Protein AF-K3WEE2-F1 (afdb_monomer)

Nearest PDB structures (foldseek):
  5cwj-assembly1_A  TM=2.708E-01  e=6.311E-02  synthetic construct
  3nd2-assembly1_A  TM=2.352E-01  e=3.019E+00  Saccharomyces cerevisiae
  3r9a-assembly1_B  TM=2.020E-01  e=1.850E+00  Homo sapiens

Radius of gyration: 21.97 Å; Cα contacts (8 Å, |Δi|>4): 157; chains: 1; bounding box: 36×82×49 Å

InterPro domains:
  IPR032735 BROMI, middle region [PF14961] (51-189)

Foldseek 3Di:
DPPPPPPPPDPCLVVLLVLLLCLQQVPPVPPSDPVSLVVNLVVLVPPLDLVSLLVSLVSLLVSLLVCLQVVSLKFFPVCCPVPVDPSSVSSLSSLVVNLSSLLCNLSRQVVDDPVSVLCSLLSNLLQQQDDHPDDPPCSNTIDGSVNSVCVVPVPPVSVVSCCVRPPDNVSNVVSNVVSCNVVVVVVVVVVVDDPDDPPPPVPVVVVVVVVVVVPD

Structure (mmCIF, N/CA/C/O backbone):
data_AF-K3WEE2-F1
#
_entry.id   AF-K3WEE2-F1
#
loop_
_atom_site.group_PDB
_atom_site.id
_atom_site.type_symbol
_atom_site.label_atom_id
_atom_site.label_alt_id
_atom_site.label_comp_id
_atom_site.label_asym_id
_atom_site.label_entity_id
_atom_site.label_seq_id
_atom_site.pdbx_PDB_ins_code
_atom_site.Cartn_x
_atom_site.Cartn_y
_atom_site.Cartn_z
_atom_site.occupancy
_atom_site.B_iso_or_equiv
_atom_site.auth_seq_id
_atom_site.auth_comp_id
_atom_site.auth_asym_id
_atom_site.auth_atom_id
_atom_site.pdbx_PDB_model_num
ATOM 1 N N . VAL A 1 1 ? 17.365 27.500 -1.368 1.00 35.09 1 VAL A N 1
ATOM 2 C CA . VAL A 1 1 ? 16.016 27.751 -0.809 1.00 35.09 1 VAL A CA 1
ATOM 3 C C . VAL A 1 1 ? 15.887 26.890 0.435 1.00 35.09 1 VAL A C 1
ATOM 5 O O . VAL A 1 1 ? 16.179 25.705 0.312 1.00 35.09 1 VAL A O 1
ATOM 8 N N . PRO A 1 2 ? 15.605 27.442 1.626 1.00 36.62 2 PRO A N 1
ATOM 9 C CA . PRO A 1 2 ? 15.594 26.652 2.850 1.00 36.62 2 PRO A CA 1
ATOM 10 C C . PRO A 1 2 ? 14.362 25.735 2.847 1.00 36.62 2 PRO A C 1
ATOM 12 O O . PRO A 1 2 ? 13.227 26.180 2.935 1.00 36.62 2 PRO A O 1
ATOM 15 N N . THR A 1 3 ? 14.603 24.438 2.693 1.00 35.59 3 THR A N 1
ATOM 16 C CA . THR A 1 3 ? 13.626 23.344 2.551 1.00 35.59 3 THR A CA 1
ATOM 17 C C . THR A 1 3 ? 13.007 22.895 3.881 1.00 35.59 3 THR A C 1
ATOM 19 O O . THR A 1 3 ? 12.733 21.712 4.064 1.00 35.59 3 THR A O 1
ATOM 22 N N . LEU A 1 4 ? 12.796 23.816 4.828 1.00 35.12 4 LEU A N 1
ATOM 23 C CA . LEU A 1 4 ? 12.257 23.490 6.157 1.00 35.12 4 LEU A CA 1
ATOM 24 C C . LEU A 1 4 ? 10.823 23.985 6.410 1.00 35.12 4 LEU A C 1
ATOM 26 O O . LEU A 1 4 ? 10.313 23.805 7.509 1.00 35.12 4 LEU A O 1
ATOM 30 N N . GLU A 1 5 ? 10.145 24.538 5.403 1.00 35.12 5 GLU A N 1
ATOM 31 C CA . GLU A 1 5 ? 8.757 25.027 5.518 1.00 35.12 5 GLU A CA 1
ATOM 32 C C . GLU A 1 5 ? 7.730 24.140 4.787 1.00 35.12 5 GLU A C 1
ATOM 34 O O . GLU A 1 5 ? 6.693 24.606 4.327 1.00 35.12 5 GLU A O 1
ATOM 39 N N . ILE A 1 6 ? 7.968 22.826 4.693 1.00 43.06 6 ILE A N 1
ATOM 40 C CA . ILE A 1 6 ? 6.953 21.868 4.189 1.00 43.06 6 ILE A CA 1
ATOM 41 C C . ILE A 1 6 ? 6.116 21.294 5.353 1.00 43.06 6 ILE A C 1
ATOM 43 O O . ILE A 1 6 ? 5.421 20.293 5.225 1.00 43.06 6 ILE A O 1
ATOM 47 N N . VAL A 1 7 ? 6.140 21.944 6.520 1.00 41.22 7 VAL A N 1
ATOM 48 C CA . VAL A 1 7 ? 5.380 21.520 7.707 1.00 41.22 7 VAL A CA 1
ATOM 49 C C . VAL A 1 7 ? 4.310 22.552 8.062 1.00 41.22 7 VAL A C 1
ATOM 51 O O . VAL A 1 7 ? 4.141 22.917 9.210 1.00 41.22 7 VAL A O 1
ATOM 54 N N . HIS A 1 8 ? 3.541 23.007 7.072 1.00 44.84 8 HIS A N 1
ATOM 55 C CA . HIS A 1 8 ? 2.209 23.586 7.288 1.00 44.84 8 HIS A CA 1
ATOM 56 C C . HIS A 1 8 ? 1.319 23.258 6.078 1.00 44.84 8 HIS A C 1
ATOM 58 O O . HIS A 1 8 ? 1.154 24.040 5.148 1.00 44.84 8 HIS A O 1
ATOM 64 N N . CYS A 1 9 ? 0.776 22.036 6.046 1.00 52.47 9 CYS A N 1
ATOM 65 C CA . CYS A 1 9 ? -0.066 21.565 4.941 1.00 52.47 9 CYS A CA 1
ATOM 66 C C . CYS A 1 9 ? -1.467 22.212 4.968 1.00 52.47 9 CYS A C 1
ATOM 68 O O . CYS A 1 9 ? -2.401 21.674 5.565 1.00 52.47 9 CYS A O 1
ATOM 70 N N . GLY A 1 10 ? -1.583 23.363 4.305 1.00 52.69 10 GLY A N 1
ATOM 71 C CA . GLY A 1 10 ? -2.826 23.893 3.733 1.00 52.69 10 GLY A CA 1
ATOM 72 C C . GLY A 1 10 ? -2.680 24.071 2.219 1.00 52.69 10 GLY A C 1
ATOM 73 O O . GLY A 1 10 ? -3.374 23.423 1.449 1.00 52.69 10 GLY A O 1
ATOM 74 N N . GLU A 1 11 ? -1.692 24.857 1.786 1.00 54.12 11 GLU A N 1
ATOM 75 C CA . GLU A 1 11 ? -1.511 25.213 0.366 1.00 54.12 11 GLU A CA 1
ATOM 76 C C . GLU A 1 11 ? -0.644 24.207 -0.420 1.00 54.12 11 GLU A C 1
ATOM 78 O O . GLU A 1 11 ? -0.826 24.022 -1.619 1.00 54.12 11 GLU A O 1
ATOM 83 N N . ASN A 1 12 ? 0.246 23.472 0.258 1.00 62.38 12 ASN A N 1
ATOM 84 C CA . ASN A 1 12 ? 1.212 22.564 -0.384 1.00 62.38 12 ASN A CA 1
ATOM 85 C C . ASN A 1 12 ? 0.775 21.087 -0.429 1.00 62.38 12 ASN A C 1
ATOM 87 O O . ASN A 1 12 ? 1.528 20.234 -0.898 1.00 62.38 12 ASN A O 1
ATOM 91 N N . PHE A 1 13 ? -0.428 20.753 0.050 1.00 66.81 13 PHE A N 1
ATOM 92 C CA . PHE A 1 13 ? -0.889 19.361 0.144 1.00 66.81 13 PHE A CA 1
ATOM 93 C C . PHE A 1 13 ? -1.100 18.711 -1.231 1.00 66.81 13 PHE A C 1
ATOM 95 O O . PHE A 1 13 ? -0.659 17.589 -1.479 1.00 66.81 13 PHE A O 1
ATOM 102 N N . GLN A 1 14 ? -1.713 19.450 -2.156 1.00 66.88 14 GLN A N 1
ATOM 103 C CA . GLN A 1 14 ? -1.884 19.005 -3.537 1.00 66.88 14 GLN A CA 1
ATOM 104 C C . GLN A 1 14 ? -0.532 18.855 -4.244 1.00 66.88 14 GLN A C 1
ATOM 106 O O . GLN A 1 14 ? -0.324 17.887 -4.968 1.00 66.88 14 GLN A O 1
ATOM 111 N N . ALA A 1 15 ? 0.414 19.764 -3.987 1.00 69.50 15 ALA A N 1
ATOM 112 C CA . ALA A 1 15 ? 1.771 19.666 -4.515 1.00 69.50 15 ALA A CA 1
ATOM 113 C C . ALA A 1 15 ? 2.512 18.432 -3.973 1.00 69.50 15 ALA A C 1
ATOM 115 O O . ALA A 1 15 ? 3.186 17.755 -4.744 1.00 69.50 15 ALA A O 1
ATOM 116 N N . LEU A 1 16 ? 2.342 18.089 -2.689 1.00 72.56 16 LEU A N 1
ATOM 117 C CA . LEU A 1 16 ? 2.874 16.854 -2.103 1.00 72.56 16 LEU A CA 1
ATOM 118 C C . LEU A 1 16 ? 2.283 15.617 -2.789 1.00 72.56 16 LEU A C 1
ATOM 120 O O . LEU A 1 16 ? 3.034 14.737 -3.198 1.00 72.56 16 LEU A O 1
ATOM 124 N N . CYS A 1 17 ? 0.961 15.568 -2.957 1.00 69.81 17 CYS A N 1
ATOM 125 C CA . CYS A 1 17 ? 0.278 14.474 -3.648 1.00 69.81 17 CYS A CA 1
ATOM 126 C C . CYS A 1 17 ? 0.801 14.301 -5.084 1.00 69.81 17 CYS A C 1
ATOM 128 O O . CYS A 1 17 ? 1.199 13.202 -5.471 1.00 69.81 17 CYS A O 1
ATOM 130 N N . SER A 1 18 ? 0.896 15.397 -5.842 1.00 70.06 18 SER A N 1
ATOM 131 C CA . SER A 1 18 ? 1.450 15.400 -7.200 1.00 70.06 18 SER A CA 1
ATOM 132 C C . SER A 1 18 ? 2.929 15.009 -7.239 1.00 70.06 18 SER A C 1
ATOM 134 O O . SER A 1 18 ? 3.341 14.280 -8.136 1.00 70.06 18 SER A O 1
ATOM 136 N N . ALA A 1 19 ? 3.736 15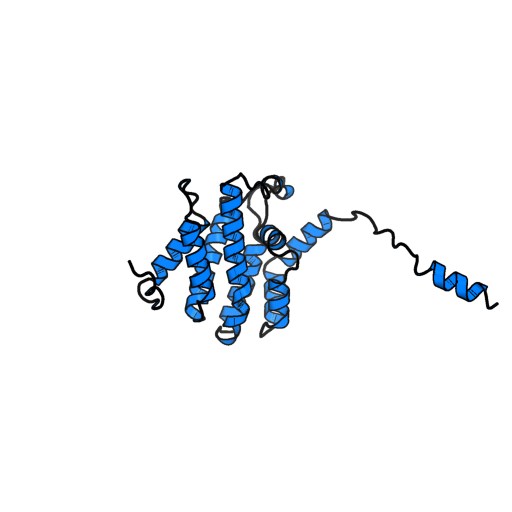.451 -6.270 1.00 74.38 19 ALA A N 1
ATOM 137 C CA . ALA A 1 19 ? 5.155 15.108 -6.188 1.00 74.38 19 ALA A CA 1
ATOM 138 C C . ALA A 1 19 ? 5.366 13.623 -5.872 1.00 74.38 19 ALA A C 1
ATOM 140 O O . ALA A 1 19 ? 6.228 12.993 -6.476 1.00 74.38 19 ALA A O 1
ATOM 141 N N . VAL A 1 20 ? 4.566 13.051 -4.967 1.00 73.62 20 VAL A N 1
ATOM 142 C CA . VAL A 1 20 ? 4.583 11.616 -4.644 1.00 73.62 20 VAL A CA 1
ATOM 143 C C . VAL A 1 20 ? 4.254 10.783 -5.879 1.00 73.62 20 VAL A C 1
ATOM 145 O O . VAL A 1 20 ? 5.001 9.866 -6.216 1.00 73.62 20 VAL A O 1
ATOM 148 N N . VAL A 1 21 ? 3.182 11.144 -6.583 1.00 69.44 21 VAL A N 1
ATOM 149 C CA . VAL A 1 21 ? 2.776 10.485 -7.829 1.00 69.44 21 VAL A CA 1
ATOM 150 C C . VAL A 1 21 ? 3.855 10.624 -8.913 1.00 69.44 21 VAL A C 1
ATOM 152 O O . VAL A 1 21 ? 4.239 9.637 -9.543 1.00 69.44 21 VAL A O 1
ATOM 155 N N . GLY A 1 22 ? 4.401 11.828 -9.094 1.00 70.50 22 GLY A N 1
ATOM 156 C CA . GLY A 1 22 ? 5.397 12.109 -10.124 1.00 70.50 22 GLY A CA 1
ATOM 157 C C . GLY A 1 22 ? 6.747 11.430 -9.888 1.00 70.50 22 GLY A C 1
ATOM 158 O O . GLY A 1 22 ? 7.296 10.840 -10.808 1.00 70.50 22 GLY A O 1
ATOM 159 N N . LEU A 1 23 ? 7.277 11.460 -8.662 1.00 71.75 23 LEU A N 1
ATOM 160 C CA . LEU A 1 23 ? 8.634 10.976 -8.365 1.00 71.75 23 LEU A CA 1
ATOM 161 C C . LEU A 1 23 ? 8.764 9.457 -8.292 1.00 71.75 23 LEU A C 1
ATOM 163 O O . LEU A 1 23 ? 9.861 8.927 -8.493 1.00 71.75 23 LEU A O 1
ATOM 167 N N . PHE A 1 24 ? 7.686 8.764 -7.938 1.00 67.94 24 PHE A N 1
ATOM 168 C CA . PHE A 1 24 ? 7.730 7.318 -7.767 1.00 67.94 24 PHE A CA 1
ATOM 169 C C . PHE A 1 24 ? 7.225 6.561 -8.987 1.00 67.94 24 PHE A C 1
ATOM 171 O O . PHE A 1 24 ? 7.589 5.393 -9.112 1.00 67.94 24 PHE A O 1
ATOM 178 N N . VAL A 1 25 ? 6.417 7.179 -9.863 1.00 60.50 25 VAL A N 1
ATOM 179 C CA . VAL A 1 25 ? 5.704 6.417 -10.903 1.00 60.50 25 VAL A CA 1
ATOM 180 C C . VAL A 1 25 ? 5.728 7.029 -12.305 1.00 60.50 25 VAL A C 1
ATOM 182 O O . VAL A 1 25 ? 5.693 6.268 -13.273 1.00 60.50 25 VAL A O 1
ATOM 185 N N . LEU A 1 26 ? 5.822 8.354 -12.473 1.00 59.47 26 LEU A N 1
ATOM 186 C CA . LEU A 1 26 ? 6.037 8.912 -13.812 1.00 59.47 26 LEU A CA 1
ATOM 187 C C . LEU A 1 26 ? 7.485 8.622 -14.215 1.00 59.47 26 LEU A C 1
ATOM 189 O O . LEU A 1 26 ? 8.420 9.288 -13.778 1.00 59.47 26 LEU A O 1
ATOM 193 N N . VAL A 1 27 ? 7.651 7.564 -15.010 1.00 51.72 27 VAL A N 1
ATOM 194 C CA . VAL A 1 27 ? 8.909 7.154 -15.637 1.00 51.72 27 VAL A CA 1
ATOM 195 C C . VAL A 1 27 ? 9.295 8.218 -16.661 1.00 51.72 27 VAL A C 1
ATOM 197 O O . VAL A 1 27 ? 9.127 8.025 -17.860 1.00 51.72 27 VAL A O 1
ATOM 200 N N . ASP A 1 28 ? 9.766 9.370 -16.199 1.00 51.56 28 ASP A N 1
ATOM 201 C CA . ASP A 1 28 ? 10.556 10.241 -17.051 1.00 51.56 28 ASP A CA 1
ATOM 202 C C . ASP A 1 28 ? 12.012 9.778 -16.942 1.00 51.56 28 ASP A C 1
ATOM 204 O O . ASP A 1 28 ? 12.565 9.611 -15.850 1.00 51.56 28 ASP A O 1
ATOM 208 N N . GLU A 1 29 ? 12.624 9.482 -18.088 1.00 47.41 29 GLU A N 1
ATOM 209 C CA . GLU A 1 29 ? 13.925 8.805 -18.214 1.00 47.41 29 GLU A CA 1
ATOM 210 C C . GLU A 1 29 ? 15.091 9.592 -17.582 1.00 47.41 29 GLU A C 1
ATOM 212 O O . GLU A 1 29 ? 16.200 9.066 -17.394 1.00 47.41 29 GLU A O 1
ATOM 217 N N . ALA A 1 30 ? 14.827 10.843 -17.211 1.00 45.44 30 ALA A N 1
ATOM 218 C CA . ALA A 1 30 ? 15.734 11.760 -16.560 1.00 45.44 30 ALA A CA 1
ATOM 219 C C . ALA A 1 30 ? 15.662 11.628 -15.031 1.00 45.44 30 ALA A C 1
ATOM 221 O O . ALA A 1 30 ? 15.023 12.411 -14.340 1.00 45.44 30 ALA A O 1
ATOM 222 N N . ASN A 1 31 ? 16.435 10.677 -14.503 1.00 50.31 31 ASN A N 1
ATOM 223 C CA . ASN A 1 31 ? 17.094 10.838 -13.207 1.00 50.31 31 ASN A CA 1
ATOM 224 C C . ASN A 1 31 ? 16.125 11.172 -12.048 1.00 50.31 31 ASN A C 1
ATOM 226 O O . ASN A 1 31 ? 16.168 12.275 -11.507 1.00 50.31 31 ASN A O 1
ATOM 230 N N . THR A 1 32 ? 15.261 10.228 -11.641 1.00 57.66 32 THR A N 1
ATOM 231 C CA . THR A 1 32 ? 14.497 10.390 -10.390 1.00 57.66 32 THR A CA 1
ATOM 232 C C . THR A 1 32 ? 15.478 10.682 -9.258 1.00 57.66 32 THR A C 1
ATOM 234 O O . THR A 1 32 ? 16.250 9.800 -8.872 1.00 57.66 32 THR A O 1
ATOM 237 N N . ASP A 1 33 ? 15.482 11.921 -8.770 1.00 71.88 33 ASP A N 1
ATOM 238 C CA . ASP A 1 33 ? 16.448 12.390 -7.786 1.00 71.88 33 ASP A CA 1
ATOM 239 C C . ASP A 1 33 ? 16.300 11.557 -6.507 1.00 71.88 33 ASP A C 1
ATOM 241 O O . ASP A 1 33 ? 15.286 11.620 -5.805 1.00 71.88 33 ASP A O 1
ATOM 245 N N . LEU A 1 34 ? 17.318 10.745 -6.205 1.00 74.06 34 LEU A N 1
ATOM 246 C CA . LEU A 1 34 ? 17.375 9.933 -4.991 1.00 74.06 34 LEU A CA 1
ATOM 247 C C . LEU A 1 34 ? 17.126 10.795 -3.746 1.00 74.06 34 LEU A C 1
ATOM 249 O O . LEU A 1 34 ? 16.470 10.338 -2.809 1.00 74.06 34 LEU A O 1
ATOM 253 N N . LYS A 1 35 ? 17.586 12.053 -3.754 1.00 74.00 35 LYS A N 1
ATOM 254 C CA . LYS A 1 35 ? 17.351 12.998 -2.659 1.00 74.00 35 LYS A CA 1
ATOM 255 C C . LYS A 1 35 ? 15.880 13.382 -2.556 1.00 74.00 35 LYS A C 1
ATOM 257 O O . LYS A 1 35 ? 15.367 13.475 -1.447 1.00 74.00 35 LYS A O 1
ATOM 262 N N . ALA A 1 36 ? 15.182 13.550 -3.677 1.00 75.94 36 ALA A N 1
ATOM 263 C CA . ALA A 1 36 ? 13.751 13.840 -3.684 1.00 75.94 36 ALA A CA 1
ATOM 264 C C . ALA A 1 36 ? 12.931 12.649 -3.160 1.00 75.94 36 ALA A C 1
ATOM 266 O O . ALA A 1 36 ? 12.042 12.837 -2.329 1.00 75.94 36 ALA A O 1
ATOM 267 N N . LYS A 1 37 ? 13.283 11.412 -3.545 1.00 75.81 37 LYS A N 1
ATOM 268 C CA . LYS A 1 37 ? 12.675 10.194 -2.972 1.00 75.81 37 LYS A CA 1
ATOM 269 C C . LYS A 1 37 ? 12.917 10.100 -1.462 1.00 75.81 37 LYS A C 1
ATOM 271 O O . LYS A 1 37 ? 11.981 9.849 -0.707 1.00 75.81 37 LYS A O 1
ATOM 276 N N . GLN A 1 38 ? 14.150 10.337 -1.009 1.00 79.00 38 GLN A N 1
ATOM 277 C CA . GLN A 1 38 ? 14.498 10.359 0.418 1.00 79.00 38 GLN A CA 1
ATOM 278 C C . GLN A 1 38 ? 13.731 11.439 1.185 1.00 79.00 38 GLN A C 1
ATOM 280 O O . GLN A 1 38 ? 13.239 11.170 2.279 1.00 79.00 38 GLN A O 1
ATOM 285 N N . LEU A 1 39 ? 13.589 12.634 0.605 1.00 79.44 39 LEU A N 1
ATOM 286 C CA . LEU A 1 39 ? 12.822 13.723 1.195 1.00 79.44 39 LEU A CA 1
ATOM 287 C C . LEU A 1 39 ? 11.346 13.346 1.330 1.00 79.44 39 LEU A C 1
ATOM 289 O O . LEU A 1 39 ? 10.775 13.551 2.395 1.00 79.44 39 LEU A O 1
ATOM 293 N N . ILE A 1 40 ? 10.742 12.745 0.301 1.00 79.50 40 ILE A N 1
ATOM 294 C CA . ILE A 1 40 ? 9.362 12.258 0.390 1.00 79.50 40 ILE A CA 1
ATOM 295 C C . ILE A 1 40 ? 9.230 11.204 1.484 1.00 79.50 40 ILE A C 1
ATOM 297 O O . ILE A 1 40 ? 8.330 11.317 2.308 1.00 79.50 40 ILE A O 1
ATOM 301 N N . TYR A 1 41 ? 10.129 10.220 1.556 1.00 80.25 41 TYR A N 1
ATO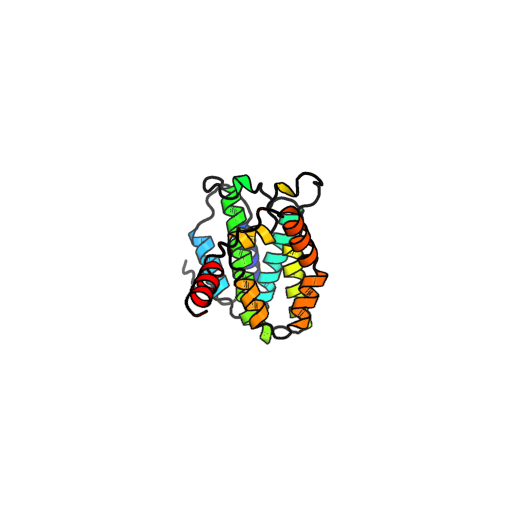M 302 C CA . TYR A 1 41 ? 10.087 9.236 2.639 1.00 80.25 41 TYR A CA 1
ATOM 303 C C . TYR A 1 41 ? 10.201 9.890 4.018 1.00 80.25 41 TYR A C 1
ATOM 305 O O . TYR A 1 41 ? 9.465 9.515 4.928 1.00 80.25 41 TYR A O 1
ATOM 313 N N . ALA A 1 42 ? 11.076 10.885 4.177 1.00 79.69 42 ALA A N 1
ATOM 314 C CA . ALA A 1 42 ? 11.186 11.641 5.419 1.00 79.69 42 ALA A CA 1
ATOM 315 C C . ALA A 1 42 ? 9.875 12.375 5.746 1.00 79.69 42 ALA A C 1
ATOM 317 O O . ALA A 1 42 ? 9.350 12.221 6.845 1.00 79.69 42 ALA A O 1
ATOM 318 N N . LEU A 1 43 ? 9.296 13.099 4.783 1.00 78.81 43 LEU A N 1
ATOM 319 C CA . LEU A 1 43 ? 8.023 13.808 4.954 1.00 78.81 43 LEU A CA 1
ATOM 320 C C . LEU A 1 43 ? 6.883 12.851 5.319 1.00 78.81 43 LEU A C 1
ATOM 322 O O . LEU A 1 43 ? 6.131 13.116 6.253 1.00 78.81 43 LEU A O 1
ATOM 326 N N . LEU A 1 44 ? 6.785 11.712 4.633 1.00 81.38 44 LEU A N 1
ATOM 327 C CA . LEU A 1 44 ? 5.781 10.692 4.918 1.00 81.38 44 LEU A CA 1
ATOM 328 C C . LEU A 1 44 ? 5.996 10.037 6.276 1.00 81.38 44 LEU A C 1
ATOM 330 O O . LEU A 1 44 ? 5.013 9.662 6.898 1.00 81.38 44 LEU A O 1
ATOM 334 N N . ASN A 1 45 ? 7.233 9.914 6.760 1.00 79.00 45 ASN A N 1
ATOM 335 C CA . ASN A 1 45 ? 7.523 9.396 8.099 1.00 79.00 45 ASN A CA 1
ATOM 336 C C . ASN A 1 45 ? 7.171 10.385 9.218 1.00 79.00 45 ASN A C 1
ATOM 338 O O . ASN A 1 45 ? 6.874 9.942 10.325 1.00 79.00 45 ASN A O 1
ATOM 342 N N . HIS A 1 46 ? 7.162 11.685 8.922 1.00 79.94 46 HIS A N 1
ATOM 343 C CA . HIS A 1 46 ? 6.774 12.761 9.842 1.00 79.94 46 HIS A CA 1
ATOM 344 C C . HIS A 1 46 ? 5.305 13.190 9.700 1.00 79.94 46 HIS A C 1
ATOM 346 O O . HIS A 1 46 ? 4.873 14.174 10.299 1.00 79.94 46 HIS A O 1
ATOM 352 N N . LEU A 1 47 ? 4.516 12.475 8.893 1.00 82.06 47 LEU A N 1
ATOM 353 C CA . LEU A 1 47 ? 3.093 12.748 8.743 1.00 82.06 47 LEU A CA 1
ATOM 354 C C . LEU A 1 47 ? 2.338 12.175 9.949 1.00 82.06 47 LEU A C 1
ATOM 356 O O . LEU A 1 47 ? 1.939 11.011 9.928 1.00 82.06 47 LEU A O 1
ATOM 360 N N . ASP A 1 48 ? 2.222 12.972 11.012 1.00 82.81 48 ASP A N 1
ATOM 361 C CA . ASP A 1 48 ? 1.595 12.571 12.284 1.00 82.81 48 ASP A CA 1
ATOM 362 C C . ASP A 1 48 ? 0.086 12.865 12.329 1.00 82.81 48 ASP A C 1
ATOM 364 O O . ASP A 1 48 ? -0.668 12.188 13.027 1.00 82.81 48 ASP A O 1
ATOM 368 N N . ASP A 1 49 ? -0.380 13.832 11.535 1.00 88.00 49 ASP A N 1
ATOM 369 C CA . ASP A 1 49 ? -1.803 14.145 11.411 1.00 88.00 49 ASP A CA 1
ATOM 370 C C . ASP A 1 49 ? -2.552 13.028 10.666 1.00 88.00 49 ASP A C 1
ATOM 372 O O . ASP A 1 49 ? -2.243 12.707 9.515 1.00 88.00 49 ASP A O 1
ATOM 376 N N . ALA A 1 50 ? -3.554 12.441 11.324 1.00 86.06 50 ALA A N 1
ATOM 377 C CA . ALA A 1 50 ? -4.276 11.284 10.806 1.00 86.06 50 ALA A CA 1
ATOM 378 C C . ALA A 1 50 ? -5.118 11.590 9.557 1.00 86.06 50 ALA A C 1
ATOM 380 O O . ALA A 1 50 ? -5.228 10.732 8.682 1.00 86.06 50 ALA A O 1
ATOM 381 N N . LEU A 1 51 ? -5.687 12.795 9.448 1.00 84.62 51 LEU A N 1
ATOM 382 C CA . LEU A 1 51 ? -6.512 13.182 8.299 1.00 84.62 51 LEU A CA 1
ATOM 383 C C . LEU A 1 51 ? -5.641 13.394 7.062 1.00 84.62 51 LEU A C 1
ATOM 385 O O . LEU A 1 51 ? -5.935 12.857 5.997 1.00 84.62 51 LEU A O 1
ATOM 389 N N . ARG A 1 52 ? -4.511 14.086 7.214 1.00 83.94 52 ARG A N 1
ATOM 390 C CA . ARG A 1 52 ? -3.538 14.254 6.130 1.00 83.94 52 ARG A CA 1
ATOM 391 C C . ARG A 1 52 ? -2.904 12.927 5.735 1.00 83.94 52 ARG A C 1
ATOM 393 O O . ARG A 1 52 ? -2.750 12.670 4.545 1.00 83.94 52 ARG A O 1
ATOM 400 N N . PHE A 1 53 ? -2.565 12.072 6.704 1.00 87.88 53 PHE A N 1
ATOM 401 C CA . PHE A 1 53 ? -2.100 10.715 6.419 1.00 87.88 53 PHE A CA 1
ATOM 402 C C . PHE A 1 53 ? -3.118 9.943 5.583 1.00 87.88 53 PHE A C 1
ATOM 404 O O . PHE A 1 53 ? -2.752 9.383 4.551 1.00 87.88 53 PHE A O 1
ATOM 411 N N . ARG A 1 54 ? -4.390 9.955 5.996 1.00 87.19 54 ARG A N 1
ATOM 412 C CA . ARG A 1 54 ? -5.497 9.322 5.273 1.00 87.19 54 ARG A CA 1
ATOM 413 C C . ARG A 1 54 ? -5.600 9.845 3.840 1.00 87.19 54 ARG A C 1
ATOM 415 O O . ARG A 1 54 ? -5.738 9.048 2.920 1.00 87.19 54 ARG A O 1
ATOM 422 N N . ASP A 1 55 ? -5.517 11.152 3.639 1.00 85.31 55 ASP A N 1
ATOM 423 C CA . ASP A 1 55 ? -5.684 11.748 2.313 1.00 85.31 55 ASP A CA 1
ATOM 424 C C . ASP A 1 55 ? -4.511 11.396 1.381 1.00 85.31 55 ASP A C 1
ATOM 426 O O . ASP A 1 55 ? -4.732 10.979 0.244 1.00 85.31 55 ASP A O 1
ATOM 430 N N . VAL A 1 56 ? -3.266 11.446 1.875 1.00 85.62 56 VAL A N 1
ATOM 431 C CA . VAL A 1 56 ? -2.094 10.976 1.109 1.00 85.62 56 VAL A CA 1
ATOM 432 C C . VAL A 1 56 ? -2.198 9.481 0.822 1.00 85.62 56 VAL A C 1
ATOM 434 O O . VAL A 1 56 ? -1.890 9.037 -0.284 1.00 85.62 56 VAL A O 1
ATOM 437 N N . TYR A 1 57 ? -2.650 8.701 1.806 1.00 89.19 57 TYR A N 1
ATOM 438 C CA . TYR A 1 57 ? -2.867 7.270 1.652 1.00 89.19 57 TYR A CA 1
ATOM 439 C C . TYR A 1 57 ? -3.840 6.973 0.511 1.00 89.19 57 TYR A C 1
ATOM 441 O O . TYR A 1 57 ? -3.524 6.154 -0.348 1.00 89.19 57 TYR A O 1
ATOM 449 N N . TRP A 1 58 ? -4.979 7.669 0.463 1.00 88.56 58 TRP A N 1
ATOM 450 C CA . TRP A 1 58 ? -5.971 7.495 -0.597 1.00 88.56 58 TRP A CA 1
ATOM 451 C C . TRP A 1 58 ? -5.437 7.854 -1.974 1.00 88.56 58 TRP A C 1
ATOM 453 O O . TRP A 1 58 ? -5.662 7.089 -2.906 1.00 88.56 58 TRP A O 1
ATOM 463 N N . VAL A 1 59 ? -4.699 8.960 -2.099 1.00 85.81 59 VAL A N 1
ATOM 464 C CA . VAL A 1 59 ? -4.085 9.345 -3.377 1.00 85.81 59 VAL A CA 1
ATOM 465 C C . VAL A 1 59 ? -3.125 8.263 -3.863 1.00 85.81 59 VAL A C 1
ATOM 467 O O . VAL A 1 59 ? -3.198 7.859 -5.018 1.00 85.81 59 VAL A O 1
ATOM 470 N N . ILE A 1 60 ? -2.253 7.756 -2.986 1.00 86.50 60 ILE A N 1
ATOM 471 C CA . ILE A 1 60 ? -1.320 6.678 -3.341 1.00 86.50 60 ILE A CA 1
ATOM 472 C C . ILE A 1 60 ? -2.090 5.409 -3.720 1.00 86.50 60 ILE A C 1
ATOM 474 O O . ILE A 1 60 ? -1.748 4.759 -4.705 1.00 86.50 60 ILE A O 1
ATOM 478 N N . LEU A 1 61 ? -3.121 5.046 -2.956 1.00 89.00 61 LEU A N 1
ATOM 479 C CA . LEU A 1 61 ? -3.891 3.826 -3.176 1.00 89.00 61 LEU A CA 1
ATOM 480 C C . LEU A 1 61 ? -4.650 3.854 -4.510 1.00 89.00 61 LEU A C 1
ATOM 482 O O . LEU A 1 61 ? -4.548 2.900 -5.281 1.00 89.00 61 LEU A O 1
ATOM 486 N N . ASP A 1 62 ? -5.375 4.942 -4.782 1.00 85.75 62 ASP A N 1
ATOM 487 C CA . ASP A 1 62 ? -6.113 5.160 -6.031 1.00 85.75 62 ASP A CA 1
ATOM 488 C C . ASP A 1 62 ? -5.161 5.134 -7.226 1.00 85.75 62 ASP A C 1
ATOM 490 O O . ASP A 1 62 ? -5.347 4.373 -8.176 1.00 85.75 62 ASP A O 1
ATOM 494 N N . PHE A 1 63 ? -4.062 5.875 -7.117 1.00 83.19 63 PHE A N 1
ATOM 495 C CA . PHE A 1 63 ? -3.049 5.937 -8.149 1.00 83.19 63 PHE A CA 1
ATOM 496 C C . PHE A 1 63 ? -2.434 4.553 -8.444 1.00 83.19 63 PHE A C 1
ATOM 498 O O . PHE A 1 63 ? -2.418 4.107 -9.594 1.00 83.19 63 PHE A O 1
ATOM 505 N N . VAL A 1 64 ? -1.973 3.817 -7.424 1.00 84.56 64 VAL A N 1
ATOM 506 C CA . VAL A 1 64 ? -1.419 2.465 -7.628 1.00 84.56 64 VAL A CA 1
ATOM 507 C C . VAL A 1 64 ? -2.481 1.542 -8.229 1.00 84.56 64 VAL A C 1
ATOM 509 O O . VAL A 1 64 ? -2.173 0.791 -9.154 1.00 84.56 64 VAL A O 1
ATOM 512 N N . GLY A 1 65 ? -3.733 1.629 -7.775 1.00 85.81 65 GLY A N 1
ATOM 513 C CA . GLY A 1 65 ? -4.850 0.861 -8.327 1.00 85.81 65 GLY A CA 1
ATOM 514 C C . GLY A 1 65 ? -5.050 1.101 -9.822 1.00 85.81 65 GLY A C 1
ATOM 515 O O . GLY A 1 65 ? -5.026 0.150 -10.609 1.00 85.81 65 GLY A O 1
ATOM 516 N N . GLN A 1 66 ? -5.160 2.364 -10.235 1.00 82.88 66 GLN A N 1
ATOM 517 C CA . GLN A 1 66 ? -5.309 2.746 -11.642 1.00 82.88 66 GLN A CA 1
ATOM 518 C C . GLN A 1 66 ? -4.147 2.235 -12.502 1.00 82.88 66 GLN A C 1
ATOM 520 O O . GLN A 1 66 ? -4.359 1.738 -13.615 1.00 82.88 66 GLN A O 1
ATOM 525 N N . HIS A 1 67 ? -2.915 2.300 -11.993 1.00 79.44 67 HIS A N 1
ATOM 526 C CA . HIS A 1 67 ? -1.742 1.872 -12.750 1.00 79.44 67 HIS A CA 1
ATOM 527 C C . HIS A 1 67 ? -1.509 0.351 -12.767 1.00 79.44 67 HIS A C 1
ATOM 529 O O . HIS A 1 67 ? -0.940 -0.167 -13.735 1.00 79.44 67 HIS A O 1
ATOM 535 N N . VAL A 1 68 ? -1.989 -0.388 -11.763 1.00 81.12 68 VAL A N 1
ATOM 536 C CA . VAL A 1 68 ? -2.048 -1.860 -11.799 1.00 81.12 68 VAL A CA 1
ATOM 537 C C . VAL A 1 68 ? -3.051 -2.320 -12.861 1.00 81.12 68 VAL A C 1
ATOM 539 O O . VAL A 1 68 ? -2.723 -3.175 -13.691 1.00 81.12 68 VAL A O 1
ATOM 542 N N . VAL A 1 69 ? -4.242 -1.710 -12.891 1.00 79.81 69 VAL A N 1
ATOM 543 C CA . VAL A 1 69 ? -5.304 -2.036 -13.861 1.00 79.81 69 VAL A CA 1
ATOM 544 C C . VAL A 1 69 ? -4.889 -1.679 -15.291 1.00 79.81 69 VAL A C 1
ATOM 546 O O . VAL A 1 69 ? -5.039 -2.497 -16.196 1.00 79.81 69 VAL A O 1
ATOM 549 N N . SER A 1 70 ? -4.308 -0.495 -15.504 1.00 75.19 70 SER A N 1
ATOM 550 C CA . SER A 1 70 ? -3.856 -0.030 -16.830 1.00 75.19 70 SER A CA 1
ATOM 551 C C . SER A 1 70 ? -2.535 -0.649 -17.304 1.00 75.19 70 SER A C 1
ATOM 553 O O . SER A 1 70 ? -2.059 -0.345 -18.393 1.00 75.19 70 SER A O 1
ATOM 555 N N . ARG A 1 71 ? -1.950 -1.549 -16.509 1.00 73.12 71 ARG A N 1
ATOM 556 C CA . ARG A 1 71 ? -0.701 -2.271 -16.773 1.00 73.12 71 ARG A CA 1
ATOM 557 C C . ARG A 1 71 ? 0.595 -1.472 -16.804 1.00 73.12 71 ARG A C 1
ATOM 559 O O . ARG A 1 71 ? 1.635 -2.042 -17.118 1.00 73.12 71 ARG A O 1
ATOM 566 N N . HIS A 1 72 ? 0.572 -0.224 -16.362 1.00 70.88 72 HIS A N 1
ATOM 567 C CA . HIS A 1 72 ? 1.789 0.564 -16.180 1.00 70.88 72 HIS A CA 1
ATOM 568 C C . HIS A 1 72 ? 2.649 0.061 -15.010 1.00 70.88 72 HIS A C 1
ATOM 570 O O . HIS A 1 72 ? 3.865 0.211 -15.060 1.00 70.88 72 HIS A O 1
ATOM 576 N N . LEU A 1 73 ? 2.044 -0.577 -13.993 1.00 66.12 73 LEU A N 1
ATOM 577 C CA . LEU A 1 73 ? 2.762 -1.164 -12.848 1.00 66.12 73 LEU A CA 1
ATOM 578 C C . LEU A 1 73 ? 2.999 -2.685 -12.942 1.00 66.12 73 LEU A C 1
ATOM 580 O O . LEU A 1 73 ? 3.321 -3.327 -11.938 1.00 66.12 73 LEU A O 1
ATOM 584 N N . ASN A 1 74 ? 2.850 -3.276 -14.132 1.00 68.50 74 ASN A N 1
ATOM 585 C CA . ASN A 1 74 ? 2.985 -4.718 -14.336 1.00 68.50 74 ASN A CA 1
ATOM 586 C C . ASN A 1 74 ? 4.299 -5.070 -15.037 1.00 68.50 74 ASN A C 1
ATOM 588 O O . ASN A 1 74 ? 4.594 -4.558 -16.112 1.00 68.50 74 ASN A O 1
ATOM 592 N N . PHE A 1 75 ? 5.052 -6.008 -14.467 1.00 71.06 75 PHE A N 1
ATOM 593 C CA . PHE A 1 75 ? 6.303 -6.516 -15.031 1.00 71.06 75 PHE A CA 1
ATOM 594 C C . PHE A 1 75 ? 6.418 -8.022 -14.818 1.00 71.06 75 PHE A C 1
ATOM 596 O O . PHE A 1 75 ? 5.790 -8.592 -13.917 1.00 71.06 75 PHE A O 1
ATOM 603 N N . ASP A 1 76 ? 7.199 -8.670 -15.684 1.00 70.75 76 ASP A N 1
ATOM 604 C CA . ASP A 1 76 ? 7.472 -10.100 -15.582 1.00 70.75 76 ASP A CA 1
ATOM 605 C C . ASP A 1 76 ? 8.277 -10.382 -14.301 1.00 70.75 76 ASP A C 1
ATOM 607 O O . ASP A 1 76 ? 9.286 -9.728 -14.029 1.00 70.75 76 ASP A O 1
ATOM 611 N N . LYS A 1 77 ? 7.865 -11.397 -13.534 1.00 67.12 77 LYS A N 1
ATOM 612 C CA . LYS A 1 77 ? 8.577 -11.927 -12.362 1.00 67.12 77 LYS A CA 1
ATOM 613 C C . LYS A 1 77 ? 10.063 -12.159 -12.623 1.00 67.12 77 LYS A C 1
ATOM 615 O O . LYS A 1 77 ? 10.857 -12.036 -11.695 1.00 67.12 77 LYS A O 1
ATOM 620 N N . LYS A 1 78 ? 10.443 -12.511 -13.854 1.00 67.12 78 LYS A N 1
ATOM 621 C CA . LYS A 1 78 ? 11.847 -12.732 -14.233 1.00 67.12 78 LYS A CA 1
ATOM 622 C C . LYS A 1 78 ? 12.685 -11.457 -14.199 1.00 67.12 78 LYS A C 1
ATOM 624 O O . LYS A 1 78 ? 13.831 -11.509 -13.771 1.00 67.12 78 LYS A O 1
ATOM 629 N N . ASN A 1 79 ? 12.096 -10.333 -14.589 1.00 66.75 79 ASN A N 1
ATOM 630 C CA . ASN A 1 79 ? 12.783 -9.043 -14.661 1.00 66.75 79 ASN A CA 1
ATOM 631 C C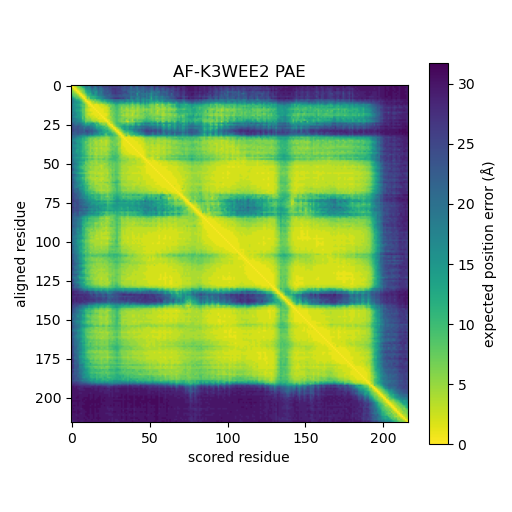 . ASN A 1 79 ? 12.707 -8.288 -13.330 1.00 66.75 79 ASN A C 1
ATOM 633 O O . ASN A 1 79 ? 13.309 -7.238 -13.160 1.00 66.75 79 ASN A O 1
ATOM 637 N N . ALA A 1 80 ? 11.990 -8.839 -12.352 1.00 63.22 80 ALA A N 1
ATOM 638 C CA . ALA A 1 80 ? 11.712 -8.162 -11.100 1.00 63.22 80 ALA A CA 1
ATOM 639 C C . ALA A 1 80 ? 12.918 -7.872 -10.215 1.00 63.22 80 ALA A C 1
ATOM 641 O O . ALA A 1 80 ? 12.863 -7.013 -9.337 1.00 63.22 80 ALA A O 1
ATOM 642 N N . PHE A 1 81 ? 13.989 -8.620 -10.442 1.00 66.75 81 PHE A N 1
ATOM 643 C CA . PHE A 1 81 ? 15.255 -8.474 -9.742 1.00 66.75 81 PHE A CA 1
ATOM 644 C C . PHE A 1 81 ? 16.344 -7.911 -10.651 1.00 66.75 81 PHE A C 1
ATOM 646 O O . PHE A 1 81 ? 17.507 -7.893 -10.249 1.00 66.75 81 PHE A O 1
ATOM 653 N N . ASP A 1 82 ? 15.989 -7.473 -11.863 1.00 72.12 82 ASP A N 1
ATOM 654 C CA . ASP A 1 82 ? 16.939 -6.812 -12.738 1.00 72.12 82 ASP A CA 1
ATOM 655 C C . ASP A 1 82 ? 17.202 -5.397 -12.216 1.00 72.12 82 ASP A C 1
ATOM 657 O O . ASP A 1 82 ? 16.447 -4.454 -12.438 1.00 72.12 82 ASP A O 1
ATOM 661 N N . VAL A 1 83 ? 18.301 -5.266 -11.478 1.00 68.62 83 VAL A N 1
ATOM 662 C CA . VAL A 1 83 ? 18.782 -3.997 -10.920 1.00 68.62 83 VAL A CA 1
ATOM 663 C C . VAL A 1 83 ? 19.338 -3.045 -11.982 1.00 68.62 83 VAL A C 1
ATOM 665 O O . VAL A 1 83 ? 19.724 -1.930 -11.642 1.00 68.62 83 VAL A O 1
ATOM 668 N N . SER A 1 84 ? 19.417 -3.470 -13.245 1.00 73.75 84 SER A N 1
ATOM 669 C CA . SER A 1 84 ? 19.785 -2.612 -14.374 1.00 73.75 84 SER A CA 1
ATOM 670 C C . SER A 1 84 ? 18.566 -2.063 -15.122 1.00 73.75 84 SER A C 1
ATOM 672 O O . SER A 1 84 ? 18.682 -1.060 -15.830 1.00 73.75 84 SER A O 1
ATOM 674 N N . ASP A 1 85 ? 17.386 -2.651 -14.906 1.00 76.12 85 ASP A N 1
ATOM 675 C CA . ASP A 1 85 ? 16.134 -2.194 -15.495 1.00 76.12 85 ASP A CA 1
ATOM 676 C C . ASP A 1 85 ? 15.552 -1.021 -14.686 1.00 76.12 85 ASP A C 1
ATOM 678 O O . ASP A 1 85 ? 15.011 -1.170 -13.584 1.00 76.12 85 ASP A O 1
ATOM 682 N N . LYS A 1 86 ? 15.647 0.184 -15.260 1.00 76.25 86 LYS A N 1
ATOM 683 C CA . LYS A 1 86 ? 15.100 1.418 -14.675 1.00 76.25 86 LYS A CA 1
ATOM 684 C C . LYS A 1 86 ? 13.600 1.316 -14.397 1.00 76.25 86 LYS A C 1
ATOM 686 O O . LYS A 1 86 ? 13.132 1.873 -13.401 1.00 76.25 86 LYS A O 1
ATOM 691 N N . GLN A 1 87 ? 12.857 0.614 -15.251 1.00 75.00 87 GLN A N 1
ATOM 692 C CA . GLN A 1 87 ? 11.428 0.418 -15.068 1.00 75.00 87 GLN A CA 1
ATOM 693 C C . GLN A 1 87 ? 11.190 -0.466 -13.843 1.00 75.00 87 GLN A C 1
ATOM 695 O O . GLN A 1 87 ? 10.464 -0.058 -12.939 1.00 75.00 87 GLN A O 1
ATOM 700 N N . ALA A 1 88 ? 11.871 -1.611 -13.738 1.00 76.38 88 ALA A N 1
ATOM 701 C CA . ALA A 1 88 ? 11.771 -2.489 -12.568 1.00 76.38 88 ALA A CA 1
ATOM 702 C C . ALA A 1 88 ? 12.118 -1.763 -11.253 1.00 76.38 88 ALA A C 1
ATOM 704 O O . ALA A 1 88 ? 11.413 -1.925 -10.252 1.00 76.38 88 ALA A O 1
ATOM 705 N N . ILE A 1 89 ? 13.145 -0.904 -11.255 1.00 78.44 89 ILE A N 1
ATOM 706 C CA . ILE A 1 89 ? 13.504 -0.070 -10.095 1.00 78.44 89 ILE A CA 1
ATOM 707 C C . ILE A 1 89 ? 12.354 0.867 -9.709 1.00 78.44 89 ILE A C 1
ATOM 709 O O . ILE A 1 89 ? 11.951 0.890 -8.545 1.00 78.44 89 ILE A O 1
ATOM 713 N N . CYS A 1 90 ? 11.812 1.625 -10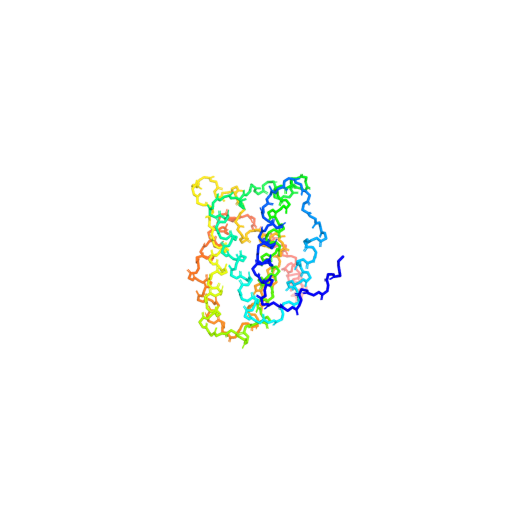.666 1.00 77.62 90 CYS A N 1
ATOM 714 C CA . CYS A 1 90 ? 10.736 2.588 -10.419 1.00 77.62 90 CYS A CA 1
ATOM 715 C C . CYS A 1 90 ? 9.466 1.906 -9.879 1.00 77.62 90 CYS A C 1
ATOM 717 O O . CYS A 1 90 ? 8.838 2.379 -8.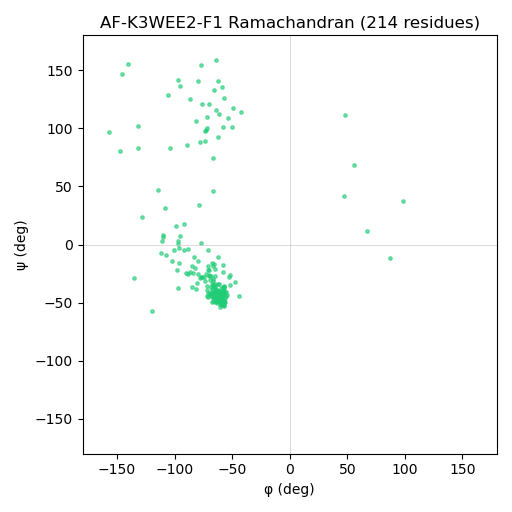929 1.00 77.62 90 CYS A O 1
ATOM 719 N N . LEU A 1 91 ? 9.136 0.736 -10.427 1.00 79.31 91 LEU A N 1
ATOM 720 C CA . LEU A 1 91 ? 8.015 -0.086 -9.978 1.00 79.31 91 LEU A CA 1
ATOM 721 C C . LEU A 1 91 ? 8.206 -0.580 -8.545 1.00 79.31 91 LEU A C 1
ATOM 723 O O . LEU A 1 91 ? 7.318 -0.430 -7.704 1.00 79.31 91 LEU A O 1
ATOM 727 N N . MET A 1 92 ? 9.376 -1.134 -8.233 1.00 83.81 92 MET A N 1
ATOM 728 C CA . MET A 1 92 ? 9.669 -1.591 -6.876 1.00 83.81 92 MET A CA 1
ATOM 729 C C . MET A 1 92 ? 9.703 -0.434 -5.875 1.00 83.81 92 MET A C 1
ATOM 731 O O . MET A 1 92 ? 9.254 -0.609 -4.744 1.00 83.81 92 MET A O 1
ATOM 735 N N . ASP A 1 93 ? 10.160 0.752 -6.276 1.00 83.50 93 ASP A N 1
ATOM 736 C CA . ASP A 1 93 ? 10.084 1.956 -5.446 1.00 83.50 93 ASP A CA 1
ATOM 737 C C . ASP A 1 93 ? 8.637 2.392 -5.180 1.00 83.50 93 ASP A C 1
ATOM 739 O O . ASP A 1 93 ? 8.324 2.784 -4.056 1.00 83.50 93 ASP A O 1
ATOM 743 N N . THR A 1 94 ? 7.737 2.242 -6.155 1.00 85.19 94 THR A N 1
ATOM 744 C CA . THR A 1 94 ? 6.294 2.468 -5.962 1.00 85.19 94 THR A CA 1
ATOM 745 C C . THR A 1 94 ? 5.718 1.514 -4.913 1.00 85.19 94 THR A C 1
ATOM 747 O O . THR A 1 94 ? 5.020 1.934 -3.989 1.00 85.19 94 THR A O 1
ATOM 750 N N . TYR A 1 95 ? 6.038 0.219 -5.000 1.00 87.69 95 TYR A N 1
ATOM 751 C CA . TYR A 1 95 ? 5.570 -0.757 -4.011 1.00 87.69 95 TYR A CA 1
ATOM 752 C C . TYR A 1 95 ? 6.221 -0.566 -2.633 1.00 87.69 95 TYR A C 1
ATOM 754 O O . TYR A 1 95 ? 5.574 -0.825 -1.617 1.00 87.69 95 TYR A O 1
ATOM 762 N N . ARG A 1 96 ? 7.463 -0.065 -2.566 1.00 89.50 96 ARG A N 1
ATOM 763 C CA . ARG A 1 96 ? 8.107 0.344 -1.303 1.00 89.50 96 ARG A CA 1
ATOM 764 C C . ARG A 1 96 ? 7.376 1.510 -0.657 1.00 89.50 96 ARG A C 1
ATOM 766 O O . ARG A 1 96 ? 7.109 1.449 0.539 1.00 89.50 96 ARG A O 1
ATOM 773 N N . LEU A 1 97 ? 7.012 2.522 -1.439 1.00 88.56 97 LEU A N 1
ATOM 774 C CA . LEU A 1 97 ? 6.204 3.644 -0.974 1.00 88.56 97 LEU A CA 1
ATOM 775 C C . LEU A 1 97 ? 4.867 3.155 -0.398 1.00 88.56 97 LEU A C 1
ATOM 777 O O . LEU A 1 97 ? 4.524 3.496 0.735 1.00 88.56 97 LEU A O 1
ATOM 781 N N . LEU A 1 98 ? 4.153 2.298 -1.134 1.00 91.19 98 LEU A N 1
ATOM 782 C CA . LEU A 1 98 ? 2.903 1.701 -0.661 1.00 91.19 98 LEU A CA 1
ATOM 783 C C . LEU A 1 98 ? 3.106 0.923 0.650 1.00 91.19 98 LEU A C 1
ATOM 785 O O . LEU A 1 98 ? 2.325 1.080 1.588 1.00 91.19 98 LEU A O 1
ATOM 789 N N . LEU A 1 99 ? 4.168 0.117 0.747 1.00 93.44 99 LEU A N 1
ATOM 790 C CA . LEU A 1 99 ? 4.480 -0.654 1.952 1.00 93.44 99 LEU A CA 1
ATOM 791 C C . LEU A 1 99 ? 4.790 0.244 3.160 1.00 93.44 99 LEU A C 1
ATOM 793 O O . LEU A 1 99 ? 4.329 -0.053 4.265 1.00 93.44 99 LEU A O 1
ATOM 797 N N . VAL A 1 100 ? 5.534 1.340 2.968 1.00 91.44 100 VAL A N 1
ATOM 798 C CA . VAL A 1 100 ? 5.793 2.333 4.027 1.00 91.44 100 VAL A CA 1
ATOM 799 C C . VAL A 1 100 ? 4.473 2.876 4.557 1.00 91.44 100 VAL A C 1
ATOM 801 O O . VAL A 1 100 ? 4.238 2.859 5.766 1.00 91.44 100 VAL A O 1
ATOM 804 N N . MET A 1 101 ? 3.574 3.270 3.658 1.00 91.62 101 MET A N 1
ATOM 805 C CA . MET A 1 101 ? 2.265 3.786 4.039 1.00 91.62 101 MET A CA 1
ATOM 806 C C . MET A 1 101 ? 1.424 2.739 4.780 1.00 91.62 101 MET A C 1
ATOM 808 O O . MET A 1 101 ? 0.943 3.014 5.877 1.00 91.62 101 MET A O 1
ATOM 812 N N . ILE A 1 102 ? 1.325 1.512 4.254 1.00 94.38 102 ILE A N 1
ATOM 813 C CA . ILE A 1 102 ? 0.629 0.377 4.895 1.00 94.38 102 ILE A CA 1
ATOM 814 C C . ILE A 1 102 ? 1.165 0.110 6.309 1.00 94.38 102 ILE A C 1
ATOM 816 O O . ILE A 1 102 ? 0.398 -0.125 7.246 1.00 94.38 102 ILE A O 1
ATOM 820 N N . THR A 1 103 ? 2.481 0.187 6.492 1.00 94.25 103 THR A N 1
ATOM 821 C CA . THR A 1 103 ? 3.128 -0.050 7.790 1.00 94.25 103 THR A CA 1
ATOM 822 C C . THR A 1 103 ? 2.839 1.065 8.797 1.00 94.25 103 THR A C 1
ATOM 824 O O . THR A 1 103 ? 2.837 0.812 10.004 1.00 94.25 103 THR A O 1
ATOM 827 N N . ARG A 1 104 ? 2.553 2.290 8.333 1.00 91.94 104 ARG A N 1
ATOM 828 C CA . ARG A 1 104 ? 2.242 3.430 9.207 1.00 91.94 104 ARG A CA 1
ATOM 829 C C . ARG A 1 104 ? 0.780 3.500 9.641 1.00 91.94 104 ARG A C 1
ATOM 831 O O . ARG A 1 104 ? 0.548 3.999 10.738 1.00 91.94 104 ARG A O 1
ATOM 838 N N . ILE A 1 105 ? -0.168 2.923 8.892 1.00 92.31 105 ILE A N 1
ATOM 839 C CA . ILE A 1 105 ? -1.614 2.943 9.221 1.00 92.31 105 ILE A CA 1
ATOM 840 C C . ILE A 1 105 ? -1.917 2.649 10.709 1.00 92.31 105 ILE A C 1
ATOM 842 O O . ILE A 1 105 ? -2.691 3.405 11.300 1.00 92.31 105 ILE A O 1
ATOM 846 N N . PRO A 1 106 ? -1.293 1.646 11.367 1.00 94.12 106 PRO A N 1
ATOM 847 C CA . PRO A 1 106 ? -1.516 1.368 12.786 1.00 94.12 106 PRO A CA 1
ATOM 848 C C . PRO A 1 106 ? -1.343 2.547 13.746 1.00 94.12 106 PRO A C 1
ATOM 850 O O . PRO A 1 106 ? -1.977 2.562 14.798 1.00 94.12 106 PRO A O 1
ATOM 853 N N . HIS A 1 107 ? -0.502 3.529 13.411 1.00 91.94 107 HIS A N 1
ATOM 854 C CA . HIS A 1 107 ? -0.290 4.722 14.238 1.00 91.94 107 HIS A CA 1
ATOM 855 C C . HIS A 1 107 ? -1.504 5.656 14.235 1.00 91.94 107 HIS A C 1
ATOM 857 O O . HIS A 1 107 ? -1.678 6.429 15.170 1.00 91.94 107 HIS A O 1
ATOM 863 N N . HIS A 1 108 ? -2.361 5.563 13.216 1.00 91.31 108 HIS A N 1
ATOM 864 C CA . HIS A 1 108 ? -3.471 6.487 13.007 1.00 91.31 108 HIS A CA 1
ATOM 865 C C . HIS A 1 108 ? -4.845 5.881 13.309 1.00 91.31 108 HIS A C 1
ATOM 867 O O . HIS A 1 108 ? -5.818 6.625 13.360 1.00 91.31 108 HIS A O 1
ATOM 873 N N . TRP A 1 109 ? -4.970 4.566 13.541 1.00 91.25 109 TRP A N 1
ATOM 874 C CA . TRP A 1 109 ? -6.291 3.929 13.671 1.00 91.25 109 TRP A CA 1
ATOM 875 C C . TRP A 1 109 ? -7.182 4.518 14.762 1.00 91.25 109 TRP A C 1
ATOM 877 O O . TRP A 1 109 ? -8.389 4.584 14.564 1.00 91.25 109 TRP A O 1
ATOM 887 N N . ILE A 1 110 ? -6.614 4.936 15.899 1.00 88.12 110 ILE A N 1
ATOM 888 C CA . ILE A 1 110 ? -7.394 5.518 17.006 1.00 88.12 110 ILE A CA 1
ATOM 889 C C . ILE A 1 110 ? -8.037 6.862 16.635 1.00 88.12 110 ILE A C 1
ATOM 891 O O . ILE A 1 110 ? -8.943 7.319 17.324 1.00 88.12 110 ILE A O 1
ATOM 895 N N . HIS A 1 111 ? -7.562 7.488 15.559 1.00 90.75 111 HIS A N 1
ATOM 896 C CA . HIS A 1 111 ? -8.045 8.765 15.048 1.00 90.75 111 HIS A CA 1
ATOM 897 C C . HIS A 1 111 ? -8.993 8.603 13.853 1.00 90.75 111 HIS A C 1
ATOM 899 O O . HIS A 1 111 ? -9.528 9.598 13.373 1.00 90.75 111 HIS A O 1
ATOM 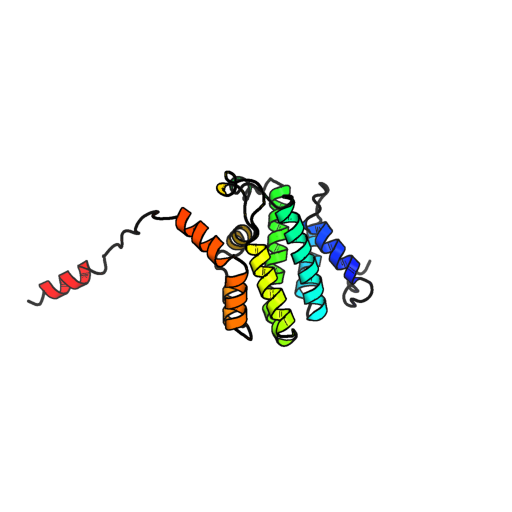905 N N . LEU A 1 112 ? -9.198 7.376 13.365 1.00 88.44 112 LEU A N 1
ATOM 906 C CA . LEU A 1 112 ? -10.119 7.078 12.272 1.00 88.44 112 LEU A CA 1
ATOM 907 C C . LEU A 1 112 ? -11.461 6.609 12.833 1.00 88.44 112 LEU A C 1
ATOM 909 O O . LEU A 1 112 ? -11.517 5.838 13.794 1.00 88.44 112 LEU A O 1
ATOM 913 N N . SER A 1 113 ? -12.557 7.027 12.199 1.00 91.25 113 SER A N 1
ATOM 914 C CA . SER A 1 113 ? -13.861 6.430 12.486 1.00 91.25 113 SER A CA 1
ATOM 915 C C . SER A 1 113 ? -13.881 4.946 12.095 1.00 91.25 113 SER A C 1
ATOM 917 O O . SER A 1 113 ? -13.103 4.485 11.255 1.00 91.25 113 SER A O 1
ATOM 919 N N . GLN A 1 114 ? -14.807 4.179 12.677 1.00 90.88 114 GLN A N 1
ATOM 920 C CA . GLN A 1 114 ? -14.971 2.758 12.342 1.00 90.88 114 GLN A CA 1
ATOM 921 C C . GLN A 1 114 ? -15.248 2.546 10.848 1.00 90.88 114 GLN A C 1
ATOM 923 O O . GLN A 1 114 ? -14.726 1.603 10.259 1.00 90.88 114 GLN A O 1
ATOM 928 N N . GLU A 1 115 ? -16.038 3.422 10.227 1.00 91.06 115 GLU A N 1
ATOM 929 C CA . GLU A 1 115 ? -16.362 3.346 8.801 1.00 91.06 115 GLU A CA 1
ATOM 930 C C . GLU A 1 115 ? -15.148 3.666 7.916 1.00 91.06 115 GLU A C 1
ATOM 932 O O . GLU A 1 115 ? -14.900 2.986 6.920 1.00 91.06 115 GLU A O 1
ATOM 937 N N . GLU A 1 116 ? -14.361 4.682 8.274 1.00 89.81 116 GLU A N 1
ATOM 938 C CA . GLU A 1 116 ? -13.128 5.014 7.552 1.00 89.81 116 GLU A CA 1
ATOM 939 C C . GLU A 1 116 ? -12.098 3.896 7.651 1.00 89.81 116 GLU A C 1
ATOM 941 O O . GLU A 1 116 ? -11.496 3.534 6.641 1.00 89.81 116 GLU A O 1
ATOM 946 N N . LEU A 1 117 ? -11.927 3.316 8.842 1.00 92.12 117 LEU A N 1
ATOM 947 C CA . LEU A 1 117 ? -11.037 2.180 9.034 1.00 92.12 117 LEU A CA 1
ATOM 948 C C . LEU A 1 117 ? -11.487 0.980 8.191 1.00 92.12 117 LEU A C 1
ATOM 950 O O . LEU A 1 117 ? -10.650 0.377 7.524 1.00 92.12 117 LEU A O 1
ATOM 954 N N . ALA A 1 118 ? -12.791 0.676 8.152 1.00 92.00 118 ALA A N 1
ATOM 955 C CA . ALA A 1 118 ? -13.337 -0.388 7.304 1.00 92.00 118 ALA A CA 1
ATOM 956 C C . ALA A 1 118 ? -12.984 -0.169 5.829 1.00 92.00 118 ALA A C 1
ATOM 958 O O . ALA A 1 118 ? -12.422 -1.049 5.178 1.00 92.00 118 ALA A O 1
ATOM 959 N N . ARG A 1 119 ? -13.278 1.032 5.313 1.00 93.12 119 ARG A N 1
ATOM 960 C CA . ARG A 1 119 ? -13.023 1.392 3.914 1.00 93.12 119 ARG A CA 1
ATOM 961 C C . ARG A 1 119 ? -11.545 1.310 3.578 1.00 93.12 119 ARG A C 1
ATOM 963 O O . ARG A 1 119 ?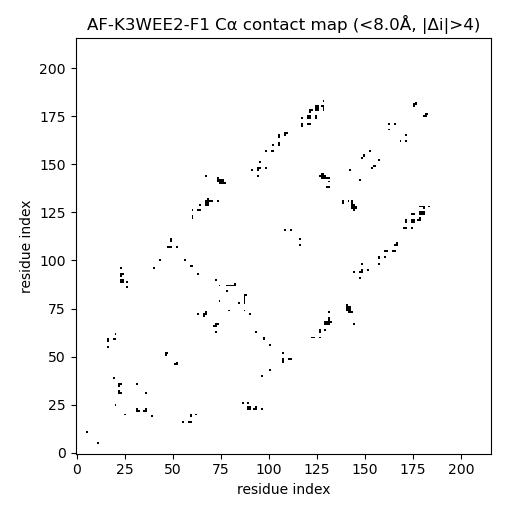 -11.193 0.780 2.527 1.00 93.12 119 ARG A O 1
ATOM 970 N N . LEU A 1 120 ? -10.689 1.804 4.467 1.00 94.00 120 LEU A N 1
ATOM 971 C CA . LEU A 1 120 ? -9.245 1.762 4.301 1.00 94.00 120 LEU A CA 1
ATOM 972 C C . LEU A 1 120 ? -8.741 0.313 4.270 1.00 94.00 120 LEU A C 1
ATOM 974 O O . LEU A 1 120 ? -8.019 -0.051 3.342 1.00 94.00 120 LEU A O 1
ATOM 978 N N . LEU A 1 121 ? -9.150 -0.530 5.224 1.00 94.75 121 LEU A N 1
ATOM 979 C CA . LEU A 1 121 ? -8.765 -1.945 5.270 1.00 94.75 121 LEU A CA 1
ATOM 980 C C . LEU A 1 121 ? -9.208 -2.679 4.000 1.00 94.75 121 LEU A C 1
ATOM 982 O O . LEU A 1 121 ? -8.376 -3.294 3.330 1.00 94.75 121 LEU A O 1
ATOM 986 N N . PHE A 1 122 ? -10.490 -2.568 3.643 1.00 95.19 122 PHE A N 1
ATOM 987 C CA . PHE A 1 122 ? -11.050 -3.191 2.446 1.00 95.19 122 PHE A CA 1
ATOM 988 C C . PHE A 1 122 ? -10.308 -2.747 1.187 1.00 95.19 122 PHE A C 1
ATOM 990 O O . PHE A 1 122 ? -9.842 -3.588 0.425 1.00 95.19 122 PHE A O 1
ATOM 997 N N . SER A 1 123 ? -10.132 -1.439 0.995 1.00 94.75 123 SER A N 1
ATOM 998 C CA . SER A 1 123 ? -9.502 -0.902 -0.216 1.00 94.75 123 SER A CA 1
ATOM 999 C C . SER A 1 123 ? -8.029 -1.294 -0.310 1.00 94.75 123 SER A C 1
ATOM 1001 O O . SER A 1 123 ? -7.543 -1.582 -1.402 1.00 94.75 123 SER A O 1
ATOM 1003 N N . THR A 1 124 ? -7.330 -1.386 0.828 1.00 95.69 124 THR A N 1
ATOM 1004 C CA . THR A 1 124 ? -5.958 -1.911 0.862 1.00 95.69 124 THR A CA 1
ATOM 1005 C C . THR A 1 124 ? -5.926 -3.350 0.371 1.00 95.69 124 THR A C 1
ATOM 1007 O O . THR A 1 124 ? -5.172 -3.678 -0.541 1.00 95.69 124 THR A O 1
ATOM 1010 N N . PHE A 1 125 ? -6.738 -4.227 0.966 1.00 96.00 125 PHE A N 1
ATOM 1011 C CA . PHE A 1 125 ? -6.732 -5.638 0.591 1.00 96.00 125 PHE A CA 1
ATOM 1012 C C . PHE A 1 125 ? -7.226 -5.848 -0.839 1.00 96.00 125 PHE A C 1
ATOM 1014 O O . PHE A 1 125 ? -6.671 -6.684 -1.547 1.00 96.00 125 PHE A O 1
ATOM 1021 N N . HIS A 1 126 ? -8.193 -5.050 -1.290 1.00 93.62 126 HIS A N 1
ATOM 1022 C CA . HIS A 1 126 ? -8.688 -5.084 -2.658 1.00 93.62 126 HIS A CA 1
ATOM 1023 C C . HIS A 1 126 ? -7.594 -4.691 -3.655 1.00 93.62 126 HIS A C 1
ATOM 1025 O O . HIS A 1 126 ? -7.380 -5.414 -4.624 1.00 93.62 126 HIS A O 1
ATOM 1031 N N . LEU A 1 127 ? -6.822 -3.629 -3.378 1.00 92.44 127 LEU A N 1
ATOM 1032 C CA . LEU A 1 127 ? -5.647 -3.273 -4.179 1.00 92.44 127 LEU A CA 1
ATOM 1033 C C . LEU A 1 127 ? -4.658 -4.443 -4.272 1.00 92.44 127 LEU A C 1
ATOM 1035 O O . LEU A 1 127 ? -4.144 -4.749 -5.346 1.00 92.44 127 LEU A O 1
ATOM 1039 N N . LEU A 1 128 ? -4.396 -5.114 -3.147 1.00 92.25 128 LEU A N 1
ATOM 1040 C CA . LEU A 1 128 ? -3.488 -6.261 -3.100 1.00 92.25 128 LEU A CA 1
ATOM 1041 C C . LEU A 1 128 ? -4.016 -7.477 -3.873 1.00 92.25 128 LEU A C 1
ATOM 1043 O O . LEU A 1 128 ? -3.216 -8.249 -4.413 1.00 92.25 128 LEU A O 1
ATOM 1047 N N . ALA A 1 129 ? -5.339 -7.616 -3.941 1.00 89.62 129 ALA A N 1
ATOM 1048 C CA . ALA A 1 129 ? -6.051 -8.629 -4.704 1.00 89.62 129 ALA A CA 1
ATOM 1049 C C . ALA A 1 129 ? -6.162 -8.289 -6.197 1.00 89.62 129 ALA A C 1
ATOM 1051 O O . ALA A 1 129 ? -6.448 -9.182 -6.991 1.00 89.62 129 ALA A O 1
ATOM 1052 N N . LEU A 1 130 ? -5.886 -7.054 -6.633 1.00 86.38 130 LEU A N 1
ATOM 1053 C CA . LEU A 1 130 ? -6.007 -6.719 -8.050 1.00 86.38 130 LEU A CA 1
ATOM 1054 C C . LEU A 1 130 ? -5.141 -7.641 -8.911 1.00 86.38 130 LEU A C 1
ATOM 1056 O O . LEU A 1 130 ? -3.931 -7.815 -8.708 1.00 86.38 130 LEU A O 1
ATOM 1060 N N . THR A 1 131 ? -5.802 -8.255 -9.886 1.00 75.06 131 THR A N 1
ATOM 1061 C CA . THR A 1 131 ? -5.153 -8.961 -10.975 1.00 75.06 131 THR A CA 1
ATOM 1062 C C . THR A 1 131 ? -5.037 -8.011 -12.157 1.00 75.06 131 THR A C 1
ATOM 1064 O O . THR A 1 131 ? -5.983 -7.290 -12.485 1.00 75.06 131 THR A O 1
ATOM 1067 N N . PRO A 1 132 ? -3.880 -7.984 -12.826 1.00 66.81 132 PRO A N 1
ATOM 1068 C CA . PRO A 1 132 ? -3.769 -7.244 -14.066 1.00 66.81 132 PRO A CA 1
ATOM 1069 C C . PRO A 1 132 ? -4.696 -7.875 -15.113 1.00 66.81 132 PRO A C 1
ATOM 1071 O O . PRO A 1 132 ? -4.540 -9.040 -15.478 1.00 66.81 132 PRO A O 1
ATOM 1074 N N . THR A 1 133 ? -5.710 -7.128 -15.552 1.00 55.81 133 THR A N 1
ATOM 1075 C CA . THR A 1 133 ? -6.784 -7.632 -16.421 1.00 55.81 133 THR A CA 1
ATOM 1076 C C . THR A 1 133 ? -6.231 -8.108 -17.762 1.00 55.81 133 THR A C 1
ATOM 1078 O O . THR A 1 133 ? -5.357 -7.458 -18.332 1.00 55.81 133 THR A O 1
ATOM 1081 N N . GLY A 1 134 ? -6.753 -9.221 -18.301 1.00 50.31 134 GLY A N 1
ATOM 1082 C CA . GLY A 1 134 ? -6.609 -9.604 -19.716 1.00 50.31 134 GLY A CA 1
ATOM 1083 C C . GLY A 1 134 ? -5.526 -10.630 -20.077 1.00 50.31 134 GLY A C 1
ATOM 1084 O O . GLY A 1 134 ? -4.911 -10.501 -21.137 1.00 50.31 134 GLY A O 1
ATOM 1085 N N . SER A 1 135 ? -5.285 -11.654 -19.255 1.00 45.25 135 SER A N 1
ATOM 1086 C CA . SER A 1 135 ? -4.526 -12.822 -19.718 1.00 45.25 135 SER A CA 1
ATOM 1087 C C . SER A 1 135 ? -4.816 -14.083 -18.904 1.00 45.25 135 SER A C 1
ATOM 1089 O O . SER A 1 135 ? -4.156 -14.344 -17.899 1.00 45.25 135 SER A O 1
ATOM 1091 N N . GLU A 1 136 ? -5.707 -14.933 -19.401 1.00 49.38 136 GLU A N 1
ATOM 1092 C CA . GLU A 1 136 ? -5.903 -16.291 -18.867 1.00 49.38 136 GLU A CA 1
ATOM 1093 C C . GLU A 1 136 ? -4.597 -17.125 -18.911 1.00 49.38 136 GLU A C 1
ATOM 1095 O O . GLU A 1 136 ? -4.436 -18.073 -18.150 1.00 49.38 136 GLU A O 1
ATOM 1100 N N . ASN A 1 137 ? -3.602 -16.696 -19.710 1.00 47.16 137 ASN A N 1
ATOM 1101 C CA . ASN A 1 137 ? -2.275 -17.316 -19.829 1.00 47.16 137 ASN A CA 1
ATOM 1102 C C . ASN A 1 137 ? -1.081 -16.498 -19.278 1.00 47.16 137 ASN A C 1
ATOM 1104 O O . ASN A 1 137 ? 0.027 -17.035 -19.230 1.00 47.16 137 ASN A O 1
ATOM 1108 N N . ALA A 1 138 ? -1.243 -15.230 -18.864 1.00 49.25 138 ALA A N 1
ATOM 1109 C CA . ALA A 1 138 ? -0.135 -14.399 -18.336 1.00 49.25 138 ALA A CA 1
ATOM 1110 C C . ALA A 1 138 ? -0.231 -14.079 -16.832 1.00 49.25 138 ALA A C 1
ATOM 1112 O O . ALA A 1 138 ? 0.696 -13.475 -16.285 1.00 49.25 138 ALA A O 1
ATOM 1113 N N . GLU A 1 139 ? -1.244 -14.608 -16.129 1.00 51.66 139 GLU A N 1
ATOM 1114 C CA . GLU A 1 139 ? -1.293 -14.641 -14.652 1.00 51.66 139 GLU A CA 1
ATOM 1115 C C . GLU A 1 139 ? -0.025 -15.243 -14.022 1.00 51.66 139 GLU A C 1
ATOM 1117 O O . GLU A 1 139 ? 0.340 -14.944 -12.884 1.00 51.66 139 GLU A O 1
ATOM 1122 N N . THR A 1 140 ? 0.670 -16.115 -14.753 1.00 54.34 140 THR A N 1
ATOM 1123 C CA . THR A 1 140 ? 1.898 -16.752 -14.273 1.00 54.34 140 THR A CA 1
ATOM 1124 C C . THR A 1 140 ? 3.105 -15.818 -14.315 1.00 54.34 140 THR A C 1
ATOM 1126 O O . THR A 1 140 ? 3.997 -15.973 -13.473 1.00 54.34 140 THR A O 1
ATOM 1129 N N . LYS A 1 141 ? 3.118 -14.832 -15.223 1.00 62.91 141 LYS A N 1
ATOM 1130 C CA . LYS A 1 141 ? 4.286 -13.985 -15.498 1.00 62.91 141 LYS A CA 1
ATOM 1131 C C . LYS A 1 141 ? 4.255 -12.650 -14.770 1.00 62.91 141 LYS A C 1
ATOM 1133 O O . LYS A 1 141 ? 5.303 -12.231 -14.300 1.00 62.91 141 LYS A O 1
ATOM 1138 N N . LEU A 1 142 ? 3.101 -12.003 -14.620 1.00 72.50 142 LEU A N 1
ATOM 1139 C CA . LEU A 1 142 ? 3.052 -10.667 -14.017 1.00 72.50 142 LEU A CA 1
ATOM 1140 C C . LEU A 1 142 ? 3.122 -10.705 -12.482 1.00 72.50 142 LEU A C 1
ATOM 1142 O O . LEU A 1 142 ? 2.540 -11.577 -11.825 1.00 72.50 142 LEU A O 1
ATOM 1146 N N . ILE A 1 143 ? 3.846 -9.752 -11.895 1.00 75.75 143 ILE A N 1
ATOM 1147 C CA . ILE A 1 143 ? 3.844 -9.535 -10.446 1.00 75.75 143 ILE A CA 1
ATOM 1148 C C . ILE A 1 143 ? 2.561 -8.818 -10.033 1.00 75.75 143 ILE A C 1
ATOM 1150 O O . ILE A 1 143 ? 2.280 -7.711 -10.470 1.00 75.75 143 ILE A O 1
ATOM 1154 N N . ARG A 1 144 ? 1.799 -9.464 -9.147 1.00 83.12 144 ARG A N 1
ATOM 1155 C CA . ARG A 1 144 ? 0.660 -8.867 -8.440 1.00 83.12 144 ARG A CA 1
ATOM 1156 C C . ARG A 1 144 ? 1.160 -7.963 -7.306 1.00 83.12 144 ARG A C 1
ATOM 1158 O O . ARG A 1 144 ? 2.214 -8.276 -6.741 1.00 83.12 144 ARG A O 1
ATOM 1165 N N . PRO A 1 145 ? 0.392 -6.951 -6.871 1.00 88.88 145 PRO A N 1
ATOM 1166 C CA . PRO A 1 145 ? 0.794 -6.088 -5.759 1.00 88.88 145 PRO A CA 1
ATOM 1167 C C . PRO A 1 145 ? 1.132 -6.863 -4.477 1.00 88.88 145 PRO A C 1
ATOM 1169 O O . PRO A 1 145 ? 2.177 -6.628 -3.874 1.00 88.88 145 PRO A O 1
ATOM 1172 N N . VAL A 1 146 ? 0.332 -7.875 -4.106 1.00 89.44 146 VAL A N 1
ATOM 1173 C CA . VAL A 1 146 ? 0.640 -8.749 -2.955 1.00 89.44 146 VAL A CA 1
ATOM 1174 C C . VAL A 1 146 ? 1.991 -9.465 -3.091 1.00 89.44 146 VAL A C 1
ATOM 1176 O O . VAL A 1 146 ? 2.725 -9.597 -2.113 1.00 89.44 146 VAL A O 1
ATOM 1179 N N . ASN A 1 147 ? 2.364 -9.874 -4.308 1.00 86.62 147 ASN A N 1
ATOM 1180 C CA . ASN A 1 147 ? 3.644 -10.529 -4.564 1.00 86.62 147 ASN A CA 1
ATOM 1181 C C . ASN A 1 147 ? 4.796 -9.528 -4.444 1.00 86.62 147 ASN A C 1
ATOM 1183 O O . ASN A 1 147 ? 5.811 -9.858 -3.839 1.00 86.62 147 ASN A O 1
ATOM 1187 N N . ALA A 1 148 ? 4.634 -8.305 -4.961 1.00 88.38 148 ALA A N 1
ATOM 1188 C CA . ALA A 1 148 ? 5.630 -7.246 -4.805 1.00 88.38 148 ALA A CA 1
ATOM 1189 C C . ALA A 1 148 ? 5.881 -6.929 -3.321 1.00 88.38 148 ALA A C 1
ATOM 1191 O O . ALA A 1 148 ? 7.030 -6.864 -2.885 1.00 88.38 148 ALA A O 1
ATOM 1192 N N . LEU A 1 149 ? 4.815 -6.830 -2.520 1.00 91.12 149 LEU A N 1
ATOM 1193 C CA . LEU A 1 149 ? 4.931 -6.649 -1.072 1.00 91.12 149 LEU A CA 1
ATOM 1194 C C . LEU A 1 149 ? 5.633 -7.833 -0.399 1.00 91.12 149 LEU A C 1
ATOM 1196 O O . LEU A 1 149 ? 6.476 -7.612 0.463 1.00 91.12 149 LEU A O 1
ATOM 1200 N N . ALA A 1 150 ? 5.351 -9.072 -0.808 1.00 89.56 150 ALA A N 1
ATOM 1201 C CA . ALA A 1 150 ? 6.031 -10.254 -0.272 1.00 89.56 150 ALA A CA 1
ATOM 1202 C C . ALA A 1 150 ? 7.535 -10.297 -0.614 1.00 89.56 150 ALA A C 1
ATOM 1204 O O . ALA A 1 150 ? 8.321 -10.873 0.139 1.00 89.56 150 ALA A O 1
ATOM 1205 N N . LEU A 1 151 ? 7.959 -9.676 -1.722 1.00 88.38 151 LEU A N 1
ATOM 1206 C CA . LEU A 1 151 ? 9.381 -9.510 -2.047 1.00 88.38 151 LEU A CA 1
ATOM 1207 C C . LEU A 1 151 ? 10.068 -8.478 -1.145 1.00 88.38 151 LEU A C 1
ATOM 1209 O O . LEU A 1 151 ? 11.234 -8.661 -0.790 1.00 88.38 151 LEU A O 1
ATOM 1213 N N . LEU A 1 152 ? 9.348 -7.416 -0.776 1.00 90.62 152 LEU A N 1
ATOM 1214 C CA . LEU A 1 152 ? 9.844 -6.321 0.060 1.00 90.62 152 LEU A CA 1
ATOM 1215 C C . LEU A 1 152 ? 9.821 -6.654 1.559 1.00 90.62 152 LEU A C 1
ATOM 1217 O O . LEU A 1 152 ? 10.753 -6.310 2.279 1.00 90.62 152 LEU A O 1
ATOM 1221 N N . ASP A 1 153 ? 8.791 -7.361 2.018 1.00 93.19 153 ASP A N 1
ATOM 1222 C CA . ASP A 1 153 ? 8.615 -7.827 3.392 1.00 93.19 153 ASP A CA 1
ATOM 1223 C C . ASP A 1 153 ? 8.236 -9.312 3.397 1.00 93.19 153 ASP A C 1
ATOM 1225 O O . ASP A 1 153 ? 7.074 -9.706 3.531 1.00 93.19 153 ASP A O 1
ATOM 1229 N N . LYS A 1 154 ? 9.268 -10.157 3.299 1.00 90.06 154 LYS A N 1
ATOM 1230 C CA . LYS A 1 154 ? 9.145 -11.626 3.284 1.00 90.06 154 LYS A CA 1
ATOM 1231 C C . LYS A 1 154 ? 8.444 -12.191 4.517 1.00 90.06 154 LYS A C 1
ATOM 1233 O O . LYS A 1 154 ? 7.945 -13.312 4.486 1.00 90.06 154 LYS A O 1
ATOM 1238 N N . SER A 1 155 ? 8.456 -11.449 5.622 1.00 90.81 155 SER A N 1
ATOM 1239 C CA . SER A 1 155 ? 7.898 -11.895 6.894 1.00 90.81 155 SER A CA 1
ATOM 1240 C C . SER A 1 155 ? 6.438 -11.486 7.086 1.00 90.81 155 SER A C 1
ATOM 1242 O O . SER A 1 155 ? 5.849 -11.874 8.102 1.00 90.81 155 SER A O 1
ATOM 1244 N N . ALA A 1 156 ? 5.880 -10.705 6.150 1.00 93.44 156 ALA A N 1
ATOM 1245 C CA . ALA A 1 156 ? 4.588 -10.034 6.274 1.00 93.44 156 ALA A CA 1
ATOM 1246 C C . ALA A 1 156 ? 4.442 -9.313 7.631 1.00 93.44 156 ALA A C 1
ATOM 1248 O O . ALA A 1 156 ? 3.408 -9.398 8.300 1.00 93.44 156 ALA A O 1
ATOM 1249 N N . SER A 1 157 ? 5.512 -8.643 8.072 1.00 95.94 157 SER A N 1
ATOM 1250 C CA . SER A 1 157 ? 5.569 -7.875 9.319 1.00 95.94 157 SER A CA 1
ATOM 1251 C C . SER A 1 157 ? 4.495 -6.790 9.382 1.00 95.94 157 SER A C 1
ATOM 1253 O O . SER A 1 157 ? 3.897 -6.594 10.445 1.00 95.94 157 SER A O 1
ATOM 1255 N N . TRP A 1 158 ? 4.177 -6.152 8.250 1.00 95.31 158 TRP A N 1
ATOM 1256 C CA . TRP A 1 158 ? 3.093 -5.170 8.165 1.00 95.31 158 TRP A CA 1
ATOM 1257 C C . TRP A 1 158 ? 1.751 -5.795 8.577 1.00 95.31 158 TRP A C 1
ATOM 1259 O O . TRP A 1 158 ? 1.056 -5.262 9.441 1.00 95.31 158 TRP A O 1
ATOM 1269 N N . PHE A 1 159 ? 1.433 -6.984 8.057 1.00 95.62 159 PHE A N 1
ATOM 1270 C CA . PHE A 1 159 ? 0.169 -7.668 8.327 1.00 95.62 159 PHE A CA 1
ATOM 1271 C C . PHE A 1 159 ? 0.116 -8.224 9.753 1.00 95.62 159 PHE A C 1
ATOM 1273 O O . PHE A 1 159 ? -0.900 -8.099 10.434 1.00 95.62 159 PHE A O 1
ATOM 1280 N N . LYS A 1 160 ? 1.234 -8.765 10.258 1.00 95.69 160 LYS A N 1
ATOM 1281 C CA . LYS A 1 160 ? 1.357 -9.167 11.672 1.00 95.69 160 LYS A CA 1
ATOM 1282 C C . LYS A 1 160 ? 1.089 -7.990 12.609 1.00 95.69 160 LYS A C 1
ATOM 1284 O O . LYS A 1 160 ? 0.364 -8.134 13.590 1.00 95.69 160 LYS A O 1
ATOM 1289 N N . THR A 1 161 ? 1.632 -6.819 12.283 1.00 96.25 161 THR A N 1
ATOM 1290 C CA . THR A 1 161 ? 1.407 -5.589 13.051 1.00 96.25 161 THR A CA 1
ATOM 1291 C C . THR A 1 161 ? -0.060 -5.178 13.015 1.00 96.25 161 THR A C 1
ATOM 1293 O O . THR A 1 161 ? -0.612 -4.801 14.050 1.00 96.25 161 THR A O 1
ATOM 1296 N N . TRP A 1 162 ? -0.704 -5.296 11.851 1.00 96.25 162 TRP A N 1
ATOM 1297 C CA . TRP A 1 162 ? -2.134 -5.038 11.705 1.00 96.25 162 TRP A CA 1
ATOM 1298 C C . TRP A 1 162 ? -2.971 -5.949 12.605 1.00 96.25 162 TRP A C 1
ATOM 1300 O O . TRP A 1 162 ? -3.737 -5.457 13.427 1.00 96.25 162 TRP A O 1
ATOM 1310 N N . LEU A 1 163 ? -2.758 -7.265 12.539 1.00 94.94 163 LEU A N 1
ATOM 1311 C CA . LEU A 1 163 ? -3.469 -8.243 13.373 1.00 94.94 163 LEU A CA 1
ATOM 1312 C C . LEU A 1 163 ? -3.314 -7.988 14.878 1.00 94.94 163 LEU A C 1
ATOM 1314 O O . LEU A 1 163 ? -4.259 -8.182 15.650 1.00 94.94 163 LEU A O 1
ATOM 1318 N N . LEU A 1 164 ? -2.115 -7.582 15.300 1.00 94.31 164 LEU A N 1
ATOM 1319 C CA . LEU A 1 164 ? -1.814 -7.345 16.707 1.00 94.31 164 LEU A CA 1
ATOM 1320 C C . LEU A 1 164 ? -2.501 -6.097 17.239 1.00 94.31 164 LEU A C 1
ATOM 1322 O O . LEU A 1 164 ? -3.046 -6.135 18.341 1.00 94.31 164 LEU A O 1
ATOM 1326 N N . LYS A 1 165 ? -2.442 -5.006 16.477 1.00 93.88 165 LYS A N 1
ATOM 1327 C CA . LYS A 1 165 ? -2.777 -3.689 17.001 1.00 93.88 165 LYS A CA 1
ATOM 1328 C C . LYS A 1 165 ? -4.184 -3.197 16.575 1.00 93.88 165 LYS A C 1
ATOM 1330 O O . LYS A 1 165 ? -4.638 -2.207 17.143 1.00 93.88 165 LYS A O 1
ATOM 1335 N N . VAL A 1 166 ? -4.851 -3.811 15.583 1.00 94.00 166 VAL A N 1
ATOM 1336 C CA . VAL A 1 166 ? -6.116 -3.281 15.021 1.00 94.00 166 VAL A CA 1
ATOM 1337 C C . VAL A 1 166 ? -7.202 -3.151 16.102 1.00 94.00 166 VAL A C 1
ATOM 1339 O O . VAL A 1 166 ? -7.383 -4.097 16.872 1.00 94.00 166 VAL A O 1
ATOM 1342 N N . PRO A 1 167 ? -7.964 -2.036 16.162 1.00 93.19 167 PRO A N 1
ATOM 1343 C CA . PRO A 1 167 ? -9.003 -1.854 17.180 1.00 93.19 167 PRO A CA 1
ATOM 1344 C C . PRO A 1 167 ? -10.109 -2.911 17.111 1.00 93.19 167 PRO A C 1
ATOM 1346 O O . PRO A 1 167 ? -10.651 -3.318 18.134 1.00 93.19 167 PRO A O 1
ATOM 1349 N N . ASN A 1 168 ? -10.440 -3.368 15.900 1.00 92.56 168 ASN A N 1
ATOM 1350 C CA . ASN A 1 168 ? -11.474 -4.363 15.654 1.00 92.56 168 ASN A CA 1
ATOM 1351 C C . ASN A 1 168 ? -10.952 -5.459 14.713 1.00 92.56 168 ASN A C 1
ATOM 1353 O O . ASN A 1 168 ? -10.875 -5.285 13.496 1.00 92.56 168 ASN A O 1
ATOM 1357 N N . ARG A 1 169 ? -10.602 -6.617 15.285 1.00 94.12 169 ARG A N 1
ATOM 1358 C CA . ARG A 1 169 ? -10.090 -7.765 14.517 1.00 94.12 169 ARG A CA 1
ATOM 1359 C C . ARG A 1 169 ? -11.123 -8.344 13.558 1.00 94.12 169 ARG A C 1
ATOM 1361 O O . ARG A 1 169 ? -10.749 -8.741 12.460 1.00 94.12 169 ARG A O 1
ATOM 1368 N N . ASN A 1 170 ? -12.399 -8.366 13.942 1.00 94.81 170 ASN A N 1
ATOM 1369 C CA . ASN A 1 170 ? -13.459 -8.894 13.083 1.00 94.81 170 ASN A CA 1
ATOM 1370 C C . ASN A 1 170 ? -13.580 -8.054 11.814 1.00 94.81 170 ASN A C 1
ATOM 1372 O O . ASN A 1 170 ? -13.609 -8.610 10.727 1.00 94.81 170 ASN A O 1
ATOM 1376 N N . GLN A 1 171 ? -13.533 -6.727 11.941 1.00 94.56 171 GLN A N 1
ATOM 1377 C CA . GLN A 1 171 ? -13.554 -5.824 10.792 1.00 94.56 171 GLN A CA 1
ATOM 1378 C C . GLN A 1 171 ? -12.377 -6.062 9.834 1.00 94.56 171 GLN A C 1
ATOM 1380 O O . GLN A 1 171 ? -12.576 -6.087 8.619 1.00 94.56 171 GLN A O 1
ATOM 1385 N N . LEU A 1 172 ? -11.164 -6.273 10.359 1.00 95.62 172 LEU A N 1
ATOM 1386 C CA . LEU A 1 172 ? -9.998 -6.617 9.539 1.00 95.62 172 LEU A CA 1
ATOM 1387 C C . LEU A 1 172 ? -10.193 -7.942 8.802 1.00 95.62 172 LEU A C 1
ATOM 1389 O O . LEU A 1 172 ? -9.916 -8.012 7.607 1.00 95.62 172 LEU A O 1
ATOM 1393 N N . LEU A 1 173 ? -10.671 -8.977 9.495 1.00 95.06 173 LEU A N 1
ATOM 1394 C CA . LEU A 1 173 ? -10.892 -10.295 8.899 1.00 95.06 173 LEU A CA 1
ATOM 1395 C C . LEU A 1 173 ? -12.016 -10.272 7.855 1.00 95.06 173 LEU A C 1
ATOM 1397 O O . LEU A 1 173 ? -11.834 -10.843 6.783 1.00 95.06 173 LEU A O 1
ATOM 1401 N N . SER A 1 174 ? -13.119 -9.569 8.122 1.00 94.44 174 SER A N 1
ATOM 1402 C CA . SER A 1 174 ? -14.204 -9.355 7.156 1.00 94.44 174 SER A CA 1
ATOM 1403 C C . SER A 1 174 ? -13.699 -8.619 5.918 1.00 94.44 174 SER A C 1
ATOM 1405 O O . SER A 1 174 ? -13.866 -9.114 4.809 1.00 94.44 174 SER A O 1
ATOM 1407 N N . SER A 1 175 ? -12.964 -7.515 6.096 1.00 95.12 175 SER A N 1
ATOM 1408 C CA . SER A 1 175 ? -12.375 -6.761 4.977 1.00 95.12 175 SER A CA 1
ATOM 1409 C C . SER A 1 175 ? -11.438 -7.631 4.136 1.00 95.12 175 SER A C 1
ATOM 1411 O O . SER A 1 175 ? -11.445 -7.573 2.908 1.00 95.12 175 SER A O 1
ATOM 1413 N N . LEU A 1 176 ? -10.630 -8.464 4.796 1.00 94.25 176 LEU A N 1
ATOM 1414 C CA . LEU A 1 176 ? -9.712 -9.384 4.138 1.00 94.25 176 LEU A CA 1
ATOM 1415 C C . LEU A 1 176 ? -10.464 -10.445 3.316 1.00 94.25 176 LEU A C 1
ATOM 1417 O O . LEU A 1 176 ? -10.077 -10.718 2.180 1.00 94.25 176 LEU A O 1
ATOM 1421 N N . GLN A 1 177 ? -11.538 -11.018 3.859 1.00 91.75 177 GLN A N 1
ATOM 1422 C CA . GLN A 1 177 ? -12.373 -11.999 3.160 1.00 91.75 177 GLN A CA 1
ATOM 1423 C C . GLN A 1 177 ? -13.113 -11.381 1.967 1.00 91.75 177 GLN A C 1
ATOM 1425 O O . GLN A 1 177 ? -13.053 -11.922 0.864 1.00 91.75 177 GLN A O 1
ATOM 1430 N N . GLU A 1 178 ? -13.762 -10.236 2.171 1.00 93.44 178 GLU A N 1
ATOM 1431 C CA . GLU A 1 178 ? -14.577 -9.550 1.162 1.00 93.44 178 GLU A CA 1
ATOM 1432 C C . GLU A 1 178 ? -13.741 -8.984 0.008 1.00 93.44 178 GLU A C 1
ATOM 1434 O O . GLU A 1 178 ? -14.223 -8.883 -1.116 1.00 93.44 178 GLU A O 1
ATOM 1439 N N . SER A 1 179 ? -12.471 -8.654 0.256 1.00 91.94 179 SER A N 1
ATOM 1440 C CA . SER A 1 179 ? -11.580 -8.092 -0.766 1.00 91.94 179 SER A CA 1
ATOM 1441 C C . SER A 1 179 ? -11.213 -9.044 -1.911 1.00 91.94 179 SER A C 1
ATOM 1443 O O . SER A 1 179 ? -10.718 -8.584 -2.939 1.00 91.94 179 SER A O 1
ATOM 1445 N N . GLY A 1 180 ? -11.393 -10.359 -1.725 1.00 87.62 180 GLY A N 1
ATOM 1446 C CA . GLY A 1 180 ? -10.923 -11.404 -2.644 1.00 87.62 180 GLY A CA 1
ATOM 1447 C C . GLY A 1 180 ? -9.484 -11.882 -2.398 1.00 87.62 180 GLY A C 1
ATOM 1448 O O . GLY A 1 180 ? -9.109 -12.953 -2.882 1.00 87.62 180 GLY A O 1
ATOM 1449 N N . LEU A 1 181 ? -8.702 -11.178 -1.567 1.00 89.69 181 LEU A N 1
ATOM 1450 C CA . LEU A 1 181 ? -7.282 -11.475 -1.343 1.00 89.69 181 LEU A CA 1
ATOM 1451 C C . LEU A 1 181 ? -7.034 -12.887 -0.785 1.00 89.69 181 LEU A C 1
ATOM 1453 O O . LEU A 1 181 ? -6.062 -13.543 -1.160 1.00 89.69 181 LEU A O 1
ATOM 1457 N N . VAL A 1 182 ? -7.901 -13.379 0.106 1.00 89.31 182 VAL A N 1
ATOM 1458 C CA . VAL A 1 182 ? -7.767 -14.736 0.673 1.00 89.31 182 VAL A CA 1
ATOM 1459 C C . VAL A 1 182 ? -7.898 -15.791 -0.417 1.00 89.31 182 VAL A C 1
ATOM 1461 O O . VAL A 1 182 ? -7.038 -16.664 -0.534 1.00 89.31 182 VAL A O 1
ATOM 1464 N N . SER A 1 183 ? -8.954 -15.693 -1.224 1.00 86.38 183 SER A N 1
ATOM 14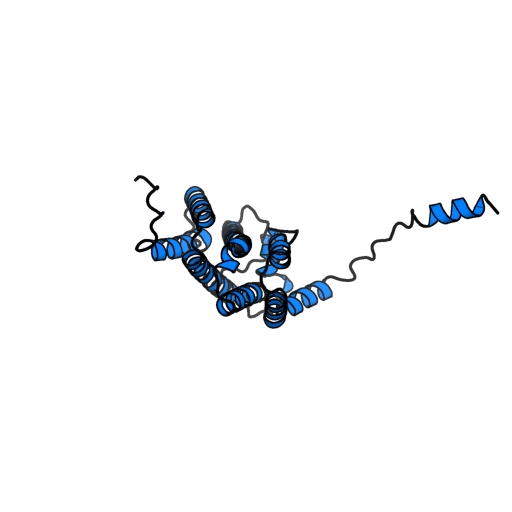65 C CA . SER A 1 183 ? -9.215 -16.611 -2.334 1.00 86.38 183 SER A CA 1
ATOM 1466 C C . SER A 1 183 ? -8.046 -16.623 -3.314 1.00 86.38 183 SER A C 1
ATOM 1468 O O . SER A 1 183 ? -7.585 -17.687 -3.722 1.00 86.38 183 SER A O 1
ATOM 1470 N N . ASP A 1 184 ? -7.500 -15.446 -3.605 1.00 82.62 184 ASP A N 1
ATOM 1471 C CA . ASP A 1 184 ? -6.347 -15.260 -4.479 1.00 82.62 184 ASP A CA 1
ATOM 1472 C C . ASP A 1 184 ? -5.057 -15.906 -3.969 1.00 82.62 184 ASP A C 1
ATOM 1474 O O . ASP A 1 184 ? -4.331 -16.574 -4.719 1.00 82.62 184 ASP A O 1
ATOM 1478 N N . VAL A 1 185 ? -4.753 -15.716 -2.684 1.00 83.75 185 VAL A N 1
ATOM 1479 C CA . VAL A 1 185 ? -3.583 -16.327 -2.047 1.00 83.75 185 VAL A CA 1
ATOM 1480 C C . VAL A 1 185 ? -3.743 -17.844 -2.009 1.00 83.75 185 VAL A C 1
ATOM 1482 O O . VAL A 1 185 ? -2.814 -18.560 -2.381 1.00 83.75 185 VAL A O 1
ATOM 1485 N N . LEU A 1 186 ? -4.920 -18.351 -1.633 1.00 84.81 186 LEU A N 1
ATOM 1486 C CA . LEU A 1 186 ? -5.197 -19.790 -1.610 1.00 84.81 186 LEU A CA 1
ATOM 1487 C C . LEU A 1 186 ? -5.093 -20.412 -3.005 1.00 84.81 186 LEU A C 1
ATOM 1489 O O . LEU A 1 186 ? -4.462 -21.459 -3.162 1.00 84.81 186 LEU A O 1
ATOM 1493 N N . GLN A 1 187 ? -5.630 -19.749 -4.030 1.00 81.81 187 GLN A N 1
ATOM 1494 C CA . GLN A 1 187 ? -5.489 -20.194 -5.412 1.00 81.81 187 GLN A CA 1
ATOM 1495 C C . GLN A 1 187 ? -4.010 -20.229 -5.820 1.00 81.81 187 GLN A C 1
ATOM 1497 O O . GLN A 1 187 ? -3.549 -21.224 -6.382 1.00 81.81 187 GLN A O 1
ATOM 1502 N N . SER A 1 188 ? -3.236 -19.201 -5.472 1.00 76.00 188 SER A N 1
ATOM 1503 C CA . SER A 1 188 ? -1.795 -19.154 -5.748 1.00 76.00 188 SER A CA 1
ATOM 1504 C C . SER A 1 188 ? -1.030 -20.283 -5.043 1.00 76.00 188 SER A C 1
ATOM 1506 O O . SER A 1 188 ? -0.184 -20.922 -5.661 1.00 76.00 188 SER A O 1
ATOM 1508 N N . LEU A 1 189 ? -1.356 -20.587 -3.783 1.00 77.88 189 LEU A N 1
ATOM 1509 C CA . LEU A 1 189 ? -0.747 -21.680 -3.014 1.00 77.88 189 LEU A CA 1
ATOM 1510 C C . LEU A 1 189 ? -1.132 -23.068 -3.544 1.00 77.88 189 LEU A C 1
ATOM 1512 O O . LEU A 1 189 ? -0.288 -23.964 -3.583 1.00 77.88 189 LEU A O 1
ATOM 1516 N N . SER A 1 190 ? -2.374 -23.244 -4.001 1.00 77.56 190 SER A N 1
ATOM 1517 C CA . SER A 1 190 ? -2.823 -24.499 -4.617 1.00 77.56 190 SER A CA 1
ATOM 1518 C C . SER A 1 190 ? -2.049 -24.816 -5.901 1.00 77.56 190 SER A C 1
ATOM 1520 O O . SER A 1 190 ? -1.714 -25.969 -6.154 1.00 77.56 190 SER A O 1
ATOM 1522 N N . ARG A 1 191 ? -1.659 -23.782 -6.664 1.00 72.31 191 ARG A N 1
ATOM 1523 C CA . ARG A 1 191 ? -0.785 -23.913 -7.842 1.00 72.31 191 ARG A CA 1
ATOM 1524 C C . ARG A 1 191 ? 0.669 -24.246 -7.468 1.00 72.31 191 ARG A C 1
ATOM 1526 O O . ARG A 1 191 ? 1.423 -24.690 -8.329 1.00 72.31 191 ARG A O 1
ATOM 1533 N N . LEU A 1 192 ? 1.077 -24.022 -6.215 1.00 67.25 192 LEU A N 1
ATOM 1534 C CA . LEU A 1 192 ? 2.457 -24.186 -5.740 1.00 67.25 192 LEU A CA 1
ATOM 1535 C C . LEU A 1 192 ? 2.748 -25.543 -5.074 1.00 67.25 192 LEU A C 1
ATOM 1537 O O . LEU A 1 192 ? 3.901 -25.781 -4.709 1.00 67.25 192 LEU A O 1
ATOM 1541 N N . SER A 1 193 ? 1.782 -26.456 -4.899 1.00 61.75 193 SER A N 1
ATOM 1542 C CA . SER A 1 193 ? 2.067 -27.720 -4.199 1.00 61.75 193 SER A CA 1
ATOM 1543 C C . SER A 1 193 ? 1.293 -28.939 -4.733 1.00 61.75 193 SER A C 1
ATOM 1545 O O . SER A 1 193 ? 0.185 -28.776 -5.236 1.00 61.75 193 SER A O 1
ATOM 1547 N N . PRO A 1 194 ? 1.897 -30.154 -4.698 1.00 51.66 194 PRO A N 1
ATOM 1548 C CA . PRO A 1 194 ? 2.823 -30.639 -3.669 1.00 51.66 194 PRO A CA 1
ATOM 1549 C C . PRO A 1 194 ? 4.304 -30.636 -4.092 1.00 51.66 194 PRO A C 1
ATOM 1551 O O . PRO A 1 194 ? 4.873 -31.667 -4.452 1.00 51.66 194 PRO A O 1
ATOM 1554 N N . ALA A 1 195 ? 4.989 -29.495 -3.981 1.00 48.06 195 ALA A N 1
ATOM 1555 C CA . ALA A 1 195 ? 6.445 -29.462 -4.029 1.00 48.06 195 ALA A CA 1
ATOM 1556 C C . ALA A 1 195 ? 6.992 -30.056 -2.719 1.00 48.06 195 ALA A C 1
ATOM 1558 O O . ALA A 1 195 ? 6.994 -29.392 -1.691 1.00 48.06 195 ALA A O 1
ATOM 1559 N N . ARG A 1 196 ? 7.413 -31.328 -2.791 1.00 43.41 196 ARG A N 1
ATOM 1560 C CA . ARG A 1 196 ? 8.143 -32.125 -1.783 1.00 43.41 196 ARG A CA 1
ATOM 1561 C C . ARG A 1 196 ? 7.574 -32.071 -0.365 1.00 43.41 196 ARG A C 1
ATOM 1563 O O . ARG A 1 196 ? 7.801 -31.128 0.383 1.00 43.41 196 ARG A O 1
ATOM 1570 N N . ARG A 1 197 ? 7.025 -33.211 0.076 1.00 40.47 197 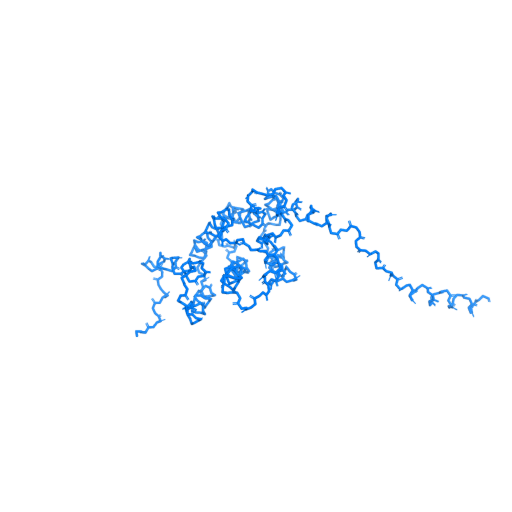ARG A N 1
ATOM 1571 C CA . ARG A 1 197 ? 7.141 -33.616 1.484 1.00 40.47 197 ARG A CA 1
ATOM 1572 C C . ARG A 1 197 ? 8.583 -33.321 1.903 1.00 40.47 197 ARG A C 1
ATOM 1574 O O . ARG A 1 197 ? 9.500 -33.938 1.352 1.00 40.47 197 ARG A O 1
ATOM 1581 N N . LEU A 1 198 ? 8.794 -32.371 2.819 1.00 43.25 198 LEU A N 1
ATOM 1582 C CA . LEU A 1 198 ? 10.016 -32.382 3.606 1.00 43.25 198 LEU A CA 1
ATOM 1583 C C . LEU A 1 198 ? 10.109 -33.818 4.112 1.00 43.25 198 LEU A C 1
ATOM 1585 O O . LEU A 1 198 ? 9.191 -34.296 4.782 1.00 43.25 198 LEU A O 1
ATOM 1589 N N . LYS A 1 199 ? 11.160 -34.542 3.716 1.00 40.81 199 LYS A N 1
ATOM 1590 C CA . LYS A 1 199 ? 11.545 -35.726 4.465 1.00 40.81 199 LYS A CA 1
ATOM 1591 C C . LYS A 1 199 ? 11.798 -35.190 5.863 1.00 40.81 199 LYS A C 1
ATOM 1593 O O . LYS A 1 199 ? 12.808 -34.536 6.093 1.00 40.81 199 LYS A O 1
ATOM 1598 N N . SER A 1 200 ? 10.819 -35.388 6.738 1.00 40.81 200 SER A N 1
ATOM 1599 C CA . SER A 1 200 ? 11.036 -35.407 8.167 1.00 40.81 200 SER A CA 1
ATOM 1600 C C . SER A 1 200 ? 12.201 -36.360 8.364 1.00 40.81 200 SER A C 1
ATOM 1602 O O . SER A 1 200 ? 12.057 -37.573 8.209 1.00 40.81 200 SER A O 1
ATOM 1604 N N . THR A 1 201 ? 13.396 -35.818 8.566 1.00 43.19 201 THR A N 1
ATOM 1605 C CA . THR A 1 201 ? 14.476 -36.556 9.194 1.00 43.19 201 THR A CA 1
ATOM 1606 C C . THR A 1 201 ? 13.963 -36.878 10.585 1.00 43.19 201 THR A C 1
ATOM 1608 O O . THR A 1 201 ? 14.074 -36.070 11.503 1.00 43.19 201 THR A O 1
ATOM 1611 N N . ASN A 1 202 ? 13.355 -38.055 10.710 1.00 45.97 202 ASN A N 1
ATOM 1612 C CA . ASN A 1 202 ? 12.965 -38.691 11.959 1.00 45.97 202 ASN A CA 1
ATOM 1613 C C . ASN A 1 202 ? 14.208 -39.080 12.786 1.00 45.97 202 ASN A C 1
ATOM 1615 O O . ASN A 1 202 ? 14.264 -40.163 13.346 1.00 45.97 202 ASN A O 1
ATOM 1619 N N . GLN A 1 203 ? 15.198 -38.192 12.927 1.00 46.56 203 GLN A N 1
ATOM 1620 C CA . GLN A 1 203 ? 16.283 -38.392 13.892 1.00 46.56 203 GLN A CA 1
ATOM 1621 C C . GLN A 1 203 ? 15.778 -38.315 15.340 1.00 46.56 203 GLN A C 1
ATOM 1623 O O . GLN A 1 203 ? 16.460 -38.777 16.243 1.00 46.56 203 GLN A O 1
ATOM 1628 N N . ALA A 1 204 ? 14.573 -37.785 15.575 1.00 45.41 204 ALA A N 1
ATOM 1629 C CA . ALA A 1 204 ? 13.947 -37.799 16.895 1.00 45.41 204 ALA A CA 1
ATOM 1630 C C . ALA A 1 204 ? 13.172 -39.097 17.203 1.00 45.41 204 ALA A C 1
ATOM 1632 O O . ALA A 1 204 ? 12.918 -39.364 18.373 1.00 45.41 204 ALA A O 1
ATOM 1633 N N . ALA A 1 205 ? 12.808 -39.905 16.197 1.00 42.84 205 ALA A N 1
ATOM 1634 C CA . ALA A 1 205 ? 12.113 -41.177 16.426 1.00 42.84 205 ALA A CA 1
ATOM 1635 C C . ALA A 1 205 ? 13.103 -42.321 16.716 1.00 42.84 205 ALA A C 1
ATOM 1637 O O . ALA A 1 205 ? 12.863 -43.113 17.622 1.00 42.84 205 ALA A O 1
ATOM 1638 N N . ASP A 1 206 ? 14.267 -42.325 16.054 1.00 42.41 206 ASP A N 1
ATOM 1639 C CA . ASP A 1 206 ? 15.292 -43.362 16.258 1.00 42.41 206 ASP A CA 1
ATOM 1640 C C . ASP A 1 206 ? 16.004 -43.262 17.623 1.00 42.41 206 ASP A C 1
ATOM 1642 O O . ASP A 1 206 ? 16.532 -44.252 18.124 1.00 42.41 206 ASP A O 1
ATOM 1646 N N . ILE A 1 207 ? 15.998 -42.092 18.277 1.00 49.16 207 ILE A N 1
ATOM 1647 C CA . ILE A 1 207 ? 16.602 -41.929 19.615 1.00 49.16 207 ILE A CA 1
ATOM 1648 C C . ILE A 1 207 ? 15.681 -42.487 20.717 1.00 49.16 207 ILE A C 1
ATOM 1650 O O . ILE A 1 207 ? 16.165 -42.966 21.742 1.00 49.16 207 ILE A O 1
ATOM 1654 N N . VAL A 1 208 ? 14.360 -42.486 20.511 1.00 50.03 208 VAL A N 1
ATOM 1655 C CA . VAL A 1 208 ? 13.403 -43.007 21.506 1.00 50.03 208 VAL A CA 1
ATOM 1656 C C . VAL A 1 208 ? 13.306 -44.537 21.444 1.00 50.03 208 VAL A C 1
ATOM 1658 O O . VAL A 1 208 ? 13.174 -45.186 22.486 1.00 50.03 208 VAL A O 1
ATOM 1661 N N . GLU A 1 209 ? 13.461 -45.137 20.261 1.00 47.81 209 GLU A N 1
ATOM 1662 C CA . GLU A 1 209 ? 13.497 -46.601 20.119 1.00 47.81 209 GLU A CA 1
ATOM 1663 C C . GLU A 1 209 ? 14.818 -47.220 20.613 1.00 47.81 209 GLU A C 1
ATOM 1665 O O . GLU A 1 209 ? 14.811 -48.333 21.140 1.00 47.81 209 GLU A O 1
ATOM 1670 N N . LEU A 1 210 ? 15.944 -46.492 20.574 1.00 46.56 210 LEU A N 1
ATOM 1671 C CA . LEU A 1 210 ? 17.208 -47.009 21.118 1.00 46.56 210 LEU A CA 1
ATOM 1672 C C . LEU A 1 210 ? 17.240 -47.035 22.660 1.00 46.56 210 LEU A C 1
ATOM 1674 O O . LEU A 1 210 ? 17.859 -47.920 23.248 1.00 46.56 210 LEU A O 1
ATOM 1678 N N . HIS A 1 211 ? 16.554 -46.099 23.326 1.00 47.19 211 HIS A N 1
ATOM 1679 C CA . HIS A 1 211 ? 16.512 -46.039 24.795 1.00 47.19 211 HIS A CA 1
ATOM 1680 C C . HIS A 1 211 ? 15.487 -46.989 25.431 1.00 47.19 211 HIS A C 1
ATOM 1682 O O . HIS A 1 211 ? 15.628 -47.337 26.602 1.00 47.19 211 HIS A O 1
ATOM 1688 N N . THR A 1 212 ? 14.482 -47.446 24.681 1.00 48.53 212 THR A N 1
ATOM 1689 C CA . THR A 1 212 ? 13.504 -48.437 25.167 1.00 48.53 212 THR A CA 1
ATOM 1690 C C . THR A 1 212 ? 13.975 -49.882 24.966 1.00 48.53 212 THR A C 1
ATOM 1692 O O . THR A 1 212 ? 13.607 -50.754 25.751 1.00 48.53 212 THR A O 1
ATOM 1695 N N . ALA A 1 213 ? 14.881 -50.129 24.013 1.00 51.28 213 ALA A N 1
ATOM 1696 C CA . ALA A 1 213 ? 15.508 -51.436 23.798 1.00 51.28 213 ALA A CA 1
ATOM 1697 C C . ALA A 1 213 ? 16.719 -51.734 24.714 1.00 51.28 213 ALA A C 1
ATOM 1699 O O . ALA A 1 213 ? 17.176 -52.872 24.754 1.00 51.28 213 ALA A O 1
ATOM 1700 N N . GLN A 1 214 ? 17.244 -50.751 25.459 1.00 48.62 214 GLN A N 1
ATOM 1701 C CA . GLN A 1 214 ? 18.334 -50.955 26.436 1.00 48.62 214 GLN A CA 1
ATOM 1702 C C . GLN A 1 214 ? 17.860 -51.128 27.893 1.00 48.62 214 GLN A C 1
ATOM 1704 O O . GLN A 1 214 ? 18.685 -51.331 28.783 1.00 48.62 214 GLN A O 1
ATOM 1709 N N . HIS A 1 215 ? 16.548 -51.088 28.144 1.00 50.47 215 HIS A N 1
ATOM 1710 C CA . HIS A 1 215 ? 15.953 -51.306 29.471 1.00 50.47 215 HIS A CA 1
ATOM 1711 C C . HIS A 1 215 ? 14.829 -52.360 29.484 1.00 50.47 215 HIS A C 1
ATOM 1713 O O . HIS A 1 215 ? 13.996 -52.344 30.390 1.00 50.47 215 HIS A O 1
ATOM 1719 N N . SER A 1 216 ? 14.818 -53.278 28.510 1.00 42.53 216 SER A N 1
ATOM 1720 C CA . SER A 1 216 ? 13.972 -54.484 28.521 1.00 42.53 216 SER A CA 1
ATOM 1721 C C . SER A 1 216 ? 14.815 -55.737 28.716 1.00 42.53 216 SER A C 1
ATOM 1723 O O . SER A 1 216 ? 15.862 -55.829 28.037 1.00 42.53 216 SER A O 1
#

Organism: Globisporangium ultimum (strain ATCC 200006 / CBS 805.95 / DAOM BR144) (NCBI:txid431595)

pLDDT: mean 75.22, std 17.82, range [35.09, 96.25]

Secondary structure (DSSP, 8-state):
--TT-----SSSHHHHHHHHHHHHH---SS---HHHHHHHHHHHHT---HHHHHHHHHHHHHHHHHHHHTTTT--BTTTTT-TT-HHHHHHHHHHHHHHHHHHHGGGTGGGS-HHHHHHHHHHHHHHHH---SS-TTTTTTBPPHHHHHHHH-TT-HHHHHHHHH-S-HHHHHHHHHHTSHHHHHHHHHHTTTT--------HHHHHHHHHHTT--

Mean predicted aligned error: 11.87 Å

Solvent-accessible surface area (backbone atoms only — not comparable to full-atom values): 12657 Å² total; per-residue (Å²): 130,85,88,77,76,83,84,64,78,72,85,52,47,66,56,48,53,52,47,55,51,44,66,34,63,57,85,58,93,74,69,71,52,64,66,58,56,52,49,49,53,51,54,62,73,67,52,75,54,48,68,61,41,49,52,53,48,48,54,54,50,54,51,52,42,54,30,37,57,72,46,78,58,53,48,47,60,83,50,64,76,37,88,83,41,67,64,42,48,38,47,51,48,39,50,48,54,52,49,53,53,63,55,48,47,76,82,35,52,91,77,44,54,73,67,56,47,46,51,51,49,23,52,51,33,28,48,39,40,45,65,65,74,90,44,100,81,44,71,84,39,46,49,36,53,48,55,52,46,43,73,77,38,75,78,44,55,54,57,53,51,44,72,72,67,48,96,51,61,64,57,52,52,50,22,38,57,74,31,42,32,52,62,52,50,52,54,54,52,59,78,61,55,90,72,66,81,74,78,74,76,58,68,73,56,59,57,55,58,56,61,57,65,75,75,112

Sequence (216 aa):
VPTLEIVHCGENFQALCSAVVGLFVLVDEANTDLKAKQLIYALLNHLDDALRFRDVYWVILDFVGQHVVSRHLNFDKKNAFDVSDKQAICLMDTYRLLLVMITRIPHHWIHLSQEELARLLFSTFHLLALTPTGSENAETKLIRPVNALALLDKSASWFKTWLLKVPNRNQLLSSLQESGLVSDVLQSLSRLSPARRLKSTNQAADIVELHTAQHS